Protein AF-A0A0C5RBW4-F1 (afdb_monomer_lite)

Organism: NCBI:txid42094

Radius of gyration: 33.55 Å; chains: 1; bounding box: 60×48×114 Å

Foldseek 3Di:
DDDDDDDDDDDDDDDDDDDDDDDDDDDDDDDDDDDDDDDDDDDDDDDDDDDDDDDDDDPPDPPVDDDPLLVVLLVLLVPLPLADPVVNVVLNVVSSPDPDSVVSVCSSVLQVVLSVVLVVLLVCCVVLQLADPVLSVVLNNVSSHDDSVCVVVNVVSSVVSVVLSVVLVVLLVCLVPVLVQDDPVLSVVLNVQSSHDNDVVSNVVSSVVSVVVSVVSVVVVD

pLDDT: mean 75.48, std 25.33, range [26.31, 98.31]

Secondary structure (DSSP, 8-state):
-------PPP---------------------------------------------------------HHHHHHHHHHHT-SSS-HHHHHHHHHHHHH---HHHHHHHHHHHHHHHHHHHHHHHGGGG-TTS-HHHHHHHHHHHHH--GGGHHHHHHHHHHHHHHHHHHHHHHHHHHHH-TTS-HHHHHHHHHHHHH-SSHHHHHHHHHHHHHHHHHHHHHT-

Structure (mmCIF, N/CA/C/O backbone):
data_AF-A0A0C5RBW4-F1
#
_entry.id   AF-A0A0C5RBW4-F1
#
loop_
_atom_site.group_PDB
_atom_site.id
_atom_site.type_symbol
_atom_site.label_atom_id
_atom_site.label_alt_id
_atom_site.label_comp_id
_atom_site.label_asym_id
_atom_site.label_entity_id
_atom_site.label_seq_id
_atom_site.pdbx_PDB_ins_code
_atom_site.Cartn_x
_atom_site.Cartn_y
_atom_site.Cartn_z
_atom_site.occupancy
_atom_site.B_iso_or_equiv
_atom_site.auth_seq_id
_atom_site.auth_comp_id
_atom_site.auth_asym_id
_atom_site.auth_atom_id
_atom_site.pdbx_PDB_model_num
ATOM 1 N N . MET A 1 1 ? -36.411 0.661 -36.019 1.00 43.91 1 MET A N 1
ATOM 2 C CA . MET A 1 1 ? -34.953 0.504 -35.810 1.00 43.91 1 MET A CA 1
ATOM 3 C C . MET A 1 1 ? -34.734 -0.201 -34.477 1.00 43.91 1 MET A C 1
ATOM 5 O O . MET A 1 1 ? -35.173 0.319 -33.463 1.00 43.91 1 MET A O 1
ATOM 9 N N . LYS A 1 2 ? -34.185 -1.424 -34.482 1.00 40.25 2 LYS A N 1
ATOM 10 C CA . LYS A 1 2 ? -33.981 -2.260 -33.283 1.00 40.25 2 LYS A CA 1
ATOM 11 C C . LYS A 1 2 ? -32.534 -2.114 -32.794 1.00 40.25 2 LYS A C 1
ATOM 13 O O . LYS A 1 2 ? -31.614 -2.366 -33.567 1.00 40.25 2 LYS A O 1
ATOM 18 N N . LEU A 1 3 ? -32.354 -1.737 -31.528 1.00 36.75 3 LEU A N 1
ATOM 19 C CA . LEU A 1 3 ? -31.072 -1.748 -30.816 1.00 36.75 3 LEU A CA 1
ATOM 20 C C . LEU A 1 3 ? -30.604 -3.200 -30.626 1.00 36.75 3 LEU A C 1
ATOM 22 O O . LEU A 1 3 ? -31.273 -3.987 -29.960 1.00 36.75 3 LEU A O 1
ATOM 26 N N . LYS A 1 4 ? -29.463 -3.563 -31.225 1.00 38.84 4 LYS A N 1
ATOM 27 C CA . LYS A 1 4 ? -28.754 -4.818 -30.937 1.00 38.84 4 LYS A CA 1
ATOM 28 C C . LYS A 1 4 ? -27.785 -4.574 -29.782 1.00 38.84 4 LYS A C 1
ATOM 30 O O . LYS A 1 4 ? -26.764 -3.919 -29.955 1.00 38.84 4 LYS A O 1
ATOM 35 N N . THR A 1 5 ? -28.105 -5.112 -28.612 1.00 44.00 5 THR A N 1
ATOM 36 C CA . THR A 1 5 ? -27.202 -5.213 -27.463 1.00 44.00 5 THR A CA 1
ATOM 37 C C . THR A 1 5 ? -26.260 -6.403 -27.659 1.00 44.00 5 THR A C 1
ATOM 39 O O . THR A 1 5 ? -26.695 -7.549 -27.751 1.00 44.00 5 THR A O 1
ATOM 42 N N . SER A 1 6 ? -24.953 -6.142 -27.739 1.00 42.00 6 SER A N 1
ATOM 43 C CA . SER A 1 6 ? -23.923 -7.186 -27.728 1.00 42.00 6 SER A CA 1
ATOM 44 C C . SER A 1 6 ? -23.480 -7.437 -26.286 1.00 42.00 6 SER A C 1
ATOM 46 O O . SER A 1 6 ? -22.794 -6.613 -25.685 1.00 42.00 6 SER A O 1
ATOM 48 N N . LYS A 1 7 ? -23.911 -8.566 -25.714 1.00 39.44 7 LYS A N 1
ATOM 49 C CA . LYS A 1 7 ? -23.414 -9.093 -24.437 1.00 39.44 7 LYS A CA 1
ATOM 50 C C . LYS A 1 7 ? -22.057 -9.763 -24.684 1.00 39.44 7 LYS A C 1
ATOM 52 O O . LYS A 1 7 ? -22.016 -10.846 -25.264 1.00 39.44 7 LYS A O 1
ATOM 57 N N . LYS A 1 8 ? -20.953 -9.164 -24.226 1.00 38.94 8 LYS A N 1
ATOM 58 C CA . LYS A 1 8 ? -19.680 -9.889 -24.075 1.00 38.94 8 LYS A CA 1
ATOM 59 C C . LYS A 1 8 ? -19.745 -10.724 -22.796 1.00 38.94 8 LYS A C 1
ATOM 61 O O . LYS A 1 8 ? -19.915 -10.187 -21.708 1.00 38.94 8 LYS A O 1
ATOM 66 N N . GLN A 1 9 ? -19.653 -12.041 -22.953 1.00 35.00 9 GLN A N 1
ATOM 67 C CA . GLN A 1 9 ? -19.552 -12.996 -21.855 1.00 35.00 9 GLN A CA 1
ATOM 68 C C . GLN A 1 9 ? -18.133 -12.965 -21.273 1.00 35.00 9 GLN A C 1
ATOM 70 O O . GLN A 1 9 ? -17.162 -13.151 -22.005 1.00 35.00 9 GLN A O 1
ATOM 75 N N . VAL A 1 10 ? -18.020 -12.754 -19.962 1.00 35.50 10 VAL A N 1
ATOM 76 C CA . VAL A 1 10 ? -16.782 -12.960 -19.204 1.00 35.50 10 VAL A CA 1
ATOM 77 C C . VAL A 1 10 ? -16.729 -14.437 -18.814 1.00 35.50 10 VAL A C 1
ATOM 79 O O . VAL A 1 10 ? -17.617 -14.933 -18.125 1.00 35.50 10 VAL A O 1
ATOM 82 N N . ARG A 1 11 ? -15.712 -15.157 -19.297 1.00 36.00 11 ARG A N 1
ATOM 83 C CA . ARG A 1 11 ? -15.424 -16.534 -18.881 1.00 36.00 11 ARG A CA 1
ATOM 84 C C . ARG A 1 11 ? -14.646 -16.481 -17.568 1.00 36.00 11 ARG A C 1
ATOM 86 O O . ARG A 1 11 ? -13.497 -16.055 -17.560 1.00 36.00 11 ARG A O 1
ATOM 93 N N . ILE A 1 12 ? -15.279 -16.905 -16.479 1.00 37.69 12 ILE A N 1
ATOM 94 C CA . ILE A 1 12 ? -14.619 -17.153 -15.195 1.00 37.69 12 ILE A CA 1
ATOM 95 C C . ILE A 1 12 ? -14.005 -18.553 -15.267 1.00 37.69 12 ILE A C 1
ATOM 97 O O . ILE A 1 12 ? -14.717 -19.535 -15.468 1.00 37.69 12 ILE A O 1
ATOM 101 N N . ILE A 1 13 ? -12.683 -18.635 -15.129 1.00 39.19 13 ILE A N 1
ATOM 102 C CA . ILE A 1 13 ? -11.970 -19.893 -14.897 1.00 39.19 13 ILE A CA 1
ATOM 103 C C . ILE A 1 13 ? -12.002 -20.128 -13.385 1.00 39.19 13 ILE A C 1
ATOM 105 O O . ILE A 1 13 ? -11.408 -19.369 -12.623 1.00 39.19 13 ILE A O 1
ATOM 109 N N . ALA A 1 14 ? -12.738 -21.151 -12.955 1.00 34.19 14 ALA A N 1
ATOM 110 C CA . ALA A 1 14 ? -12.757 -21.617 -11.576 1.00 34.19 14 ALA A CA 1
ATOM 111 C C . ALA A 1 14 ? -11.576 -22.568 -11.345 1.00 34.19 14 ALA A C 1
ATOM 113 O O . ALA A 1 14 ? -11.455 -23.578 -12.038 1.00 34.19 14 ALA A O 1
ATOM 114 N N . PHE A 1 15 ? -10.728 -22.270 -10.361 1.00 37.28 15 PHE A N 1
ATOM 115 C CA . PHE A 1 15 ? -9.802 -23.252 -9.802 1.00 37.28 15 PHE A CA 1
ATOM 116 C C . PHE A 1 15 ? -10.474 -23.932 -8.609 1.00 37.28 15 PHE A C 1
ATOM 118 O O . PHE A 1 15 ? -10.747 -23.307 -7.585 1.00 37.28 15 PHE A O 1
ATOM 125 N N . SER A 1 16 ? -10.786 -25.215 -8.777 1.00 33.94 16 SER A N 1
ATOM 126 C CA . SER A 1 16 ? -11.281 -26.101 -7.729 1.00 33.94 16 SER A CA 1
ATOM 127 C C . SER A 1 16 ? -10.112 -26.666 -6.927 1.00 33.94 16 SER A C 1
ATOM 129 O O . SER A 1 16 ? -9.262 -27.342 -7.498 1.00 33.94 16 SER A O 1
ATOM 131 N N . SER A 1 17 ? -10.130 -26.482 -5.608 1.00 34.34 17 SER A N 1
ATOM 132 C CA . SER A 1 17 ? -9.370 -27.318 -4.674 1.00 34.34 17 SER A CA 1
ATOM 133 C C . SER A 1 17 ? -10.287 -27.724 -3.527 1.00 34.34 17 SER A C 1
ATOM 135 O O . SER A 1 17 ? -10.894 -26.884 -2.865 1.00 34.34 17 SER A O 1
ATOM 137 N N . ALA A 1 18 ? -10.443 -29.035 -3.373 1.00 35.16 18 ALA A N 1
ATOM 138 C CA . ALA A 1 18 ? -11.415 -29.684 -2.514 1.00 35.16 18 ALA A CA 1
ATOM 139 C C . ALA A 1 18 ? -10.995 -29.733 -1.033 1.00 35.16 18 ALA A C 1
ATOM 141 O O . ALA A 1 18 ? -9.840 -29.972 -0.696 1.00 35.16 18 ALA A O 1
ATOM 142 N N . LEU A 1 19 ? -12.010 -29.529 -0.193 1.00 29.58 19 LEU A N 1
ATOM 143 C CA . LEU A 1 19 ? -12.324 -30.122 1.110 1.00 29.58 19 LEU A CA 1
ATOM 144 C C . LEU A 1 19 ? -11.302 -31.096 1.744 1.00 29.58 19 LEU A C 1
ATOM 146 O O . LEU A 1 19 ? -11.109 -32.207 1.255 1.00 29.58 19 LEU A O 1
ATOM 150 N N . VAL A 1 20 ? -10.831 -30.765 2.953 1.00 34.22 20 VAL A N 1
ATOM 151 C CA . VAL A 1 20 ? -10.546 -31.768 3.995 1.00 34.22 20 VAL A CA 1
ATOM 152 C C . VAL A 1 20 ? -11.297 -31.365 5.260 1.00 34.22 20 VAL A C 1
ATOM 154 O O . VAL A 1 20 ? -10.982 -30.375 5.915 1.00 34.22 20 VAL A O 1
ATOM 157 N N . LEU A 1 21 ? -12.336 -32.143 5.554 1.00 34.00 21 LEU A N 1
ATOM 158 C CA . LEU A 1 21 ? -13.148 -32.092 6.758 1.00 34.00 21 LEU A CA 1
ATOM 159 C C . LEU A 1 21 ? -12.645 -33.195 7.698 1.00 34.00 21 LEU A C 1
ATOM 161 O O . LEU A 1 21 ? -12.770 -34.373 7.374 1.00 34.00 21 LEU A O 1
ATOM 165 N N . ALA A 1 22 ? -12.110 -32.829 8.858 1.00 37.50 22 ALA A N 1
ATOM 166 C CA . ALA A 1 22 ? -11.973 -33.739 9.992 1.00 37.50 22 ALA A CA 1
ATOM 167 C C . ALA A 1 22 ? -12.069 -32.919 11.281 1.00 37.50 22 ALA A C 1
ATOM 169 O O . ALA A 1 22 ? -11.126 -32.243 11.684 1.00 37.50 22 ALA A O 1
ATOM 170 N N . GLY A 1 23 ? -13.255 -32.930 11.888 1.00 27.61 23 GLY A N 1
ATOM 171 C CA . GLY A 1 23 ? -13.435 -32.471 13.257 1.00 27.61 23 GLY A CA 1
ATOM 172 C C . GLY A 1 23 ? -12.940 -33.513 14.256 1.00 27.61 23 GLY A C 1
ATOM 173 O O . GLY A 1 23 ? -12.825 -34.687 13.915 1.00 27.61 23 GLY A O 1
ATOM 174 N N . LEU A 1 24 ? -12.721 -33.082 15.497 1.00 29.55 24 LEU A N 1
ATOM 175 C CA . LEU A 1 24 ? -13.283 -33.728 16.683 1.00 29.55 24 LEU A CA 1
ATOM 176 C C . LEU A 1 24 ? -13.144 -32.807 17.908 1.00 29.55 24 LEU A C 1
ATOM 178 O O . LEU A 1 24 ? -12.142 -32.137 18.131 1.00 29.55 24 LEU A O 1
ATOM 182 N N . VAL A 1 25 ? -14.253 -32.784 18.634 1.00 40.22 25 VAL A N 1
ATOM 183 C CA . VAL A 1 25 ? -14.618 -32.144 19.900 1.00 40.22 25 VAL A CA 1
ATOM 184 C C . VAL A 1 25 ? -13.686 -32.432 21.084 1.00 40.22 25 VAL A C 1
ATOM 186 O O . VAL A 1 25 ? -13.251 -33.565 21.254 1.00 40.22 25 VAL A O 1
ATOM 189 N N . SER A 1 26 ? -13.572 -31.470 22.011 1.00 34.06 26 SER A N 1
ATOM 190 C CA . SER A 1 26 ? -13.605 -31.772 23.455 1.00 34.06 26 SER A CA 1
ATOM 191 C C . SER A 1 26 ? -13.922 -30.533 24.308 1.00 34.06 26 SER A C 1
ATOM 193 O O . SER A 1 26 ? -13.083 -29.660 24.521 1.00 34.06 26 SER A O 1
ATOM 195 N N . THR A 1 27 ? -15.150 -30.491 24.817 1.00 40.25 27 THR A N 1
ATOM 196 C CA . THR A 1 27 ? -15.609 -29.695 25.962 1.00 40.25 27 THR A CA 1
ATOM 197 C C . THR A 1 27 ? -15.414 -30.492 27.255 1.00 40.25 27 THR A C 1
ATOM 199 O O . THR A 1 27 ? -15.898 -31.618 27.323 1.00 40.25 27 THR A O 1
ATOM 202 N N . THR A 1 28 ? -14.838 -29.902 28.304 1.00 41.09 28 THR A N 1
ATOM 203 C CA . THR A 1 28 ? -15.022 -30.334 29.710 1.00 41.09 28 THR A CA 1
ATOM 204 C C . THR A 1 28 ? -14.930 -29.081 30.590 1.00 41.09 28 THR A C 1
ATOM 206 O O . THR A 1 28 ? -13.893 -28.429 30.608 1.00 41.09 28 THR A O 1
ATOM 209 N N . ALA A 1 29 ? -16.038 -28.524 31.086 1.00 36.03 29 ALA A N 1
ATOM 210 C CA . ALA A 1 29 ? -16.824 -28.944 32.254 1.00 36.03 29 ALA A CA 1
ATOM 211 C C . ALA A 1 29 ? -16.082 -28.731 33.591 1.00 36.03 29 ALA A C 1
ATOM 213 O O . ALA A 1 29 ? -15.161 -29.464 33.938 1.00 36.03 29 ALA A O 1
ATOM 214 N N . PHE A 1 30 ? -16.537 -27.718 34.337 1.00 35.03 30 PHE A N 1
ATOM 215 C CA . PHE A 1 30 ? -16.277 -27.534 35.764 1.00 35.03 30 PHE A CA 1
ATOM 216 C C . PHE A 1 30 ? -16.842 -28.715 36.564 1.00 35.03 30 PHE A C 1
ATOM 218 O O . PHE A 1 30 ? -18.006 -29.071 36.388 1.00 35.03 30 PHE A O 1
ATOM 225 N N . ALA A 1 31 ? -16.066 -29.238 37.515 1.00 32.97 31 ALA A N 1
ATOM 226 C CA . ALA A 1 31 ? -16.600 -29.908 38.693 1.00 32.97 31 ALA A CA 1
ATOM 227 C C . ALA A 1 31 ? -15.670 -29.738 39.903 1.00 32.97 31 ALA A C 1
ATOM 229 O O . ALA A 1 31 ? -14.446 -29.693 39.805 1.00 32.97 31 ALA A O 1
ATOM 230 N N . CYS A 1 32 ? -16.346 -29.592 41.033 1.00 26.31 32 CYS A N 1
ATOM 231 C CA . CYS A 1 32 ? -15.940 -29.175 42.359 1.00 26.31 32 CYS A CA 1
ATOM 232 C C . CYS A 1 32 ? -14.980 -30.104 43.132 1.00 26.31 32 CYS A C 1
ATOM 234 O O . CYS A 1 32 ? -15.075 -31.321 43.067 1.00 26.31 32 CYS A O 1
ATOM 236 N N . ASN A 1 33 ? -14.217 -29.446 44.016 1.00 28.88 33 ASN A N 1
ATOM 237 C CA . ASN A 1 33 ? -14.109 -29.703 45.461 1.00 28.88 33 ASN A CA 1
ATOM 238 C C . ASN A 1 33 ? -13.486 -31.030 45.942 1.00 28.88 33 ASN A C 1
ATOM 240 O O . ASN A 1 33 ? -14.123 -32.076 45.941 1.00 28.88 33 ASN A O 1
ATOM 244 N N . ASN A 1 34 ? -12.297 -30.916 46.544 1.00 33.25 34 ASN A N 1
ATOM 245 C CA . ASN A 1 34 ? -11.852 -31.810 47.611 1.00 33.25 34 ASN A CA 1
ATOM 246 C C . ASN A 1 34 ? -11.508 -30.991 48.859 1.00 33.25 34 ASN A C 1
ATOM 248 O O . ASN A 1 34 ? -10.388 -30.524 49.063 1.00 33.25 34 ASN A O 1
ATOM 252 N N . ASN A 1 35 ? -12.532 -30.847 49.691 1.00 32.75 35 ASN A N 1
ATOM 253 C CA . ASN A 1 35 ? -12.491 -30.424 51.076 1.00 32.75 35 ASN A CA 1
ATOM 254 C C . ASN A 1 35 ? -11.647 -31.420 51.897 1.00 32.75 35 ASN A C 1
ATOM 256 O O . ASN A 1 35 ? -12.022 -32.586 52.027 1.00 32.75 35 ASN A O 1
ATOM 260 N N . LYS A 1 36 ? -10.531 -30.974 52.486 1.00 38.66 36 LYS A N 1
ATOM 261 C CA . LYS A 1 36 ? -9.927 -31.640 53.649 1.00 38.66 36 LYS A CA 1
ATOM 262 C C . LYS A 1 36 ? -10.133 -30.765 54.878 1.00 38.66 36 LYS A C 1
ATOM 264 O O . LYS A 1 36 ? -9.435 -29.791 55.128 1.00 38.66 36 LYS A O 1
ATOM 269 N N . THR A 1 37 ? -11.147 -31.187 55.615 1.00 37.06 37 THR A N 1
ATOM 270 C CA . THR A 1 37 ? -11.470 -30.939 57.016 1.00 37.06 37 THR A CA 1
ATOM 271 C C . THR A 1 37 ? -10.286 -30.600 57.928 1.00 37.06 37 THR A C 1
ATOM 273 O O . THR A 1 37 ? -9.353 -31.391 58.064 1.00 37.06 37 THR A O 1
ATOM 276 N N . SER A 1 38 ? -10.423 -29.516 58.693 1.00 35.69 38 SER A N 1
ATOM 277 C CA . SER A 1 38 ? -9.925 -29.407 60.072 1.00 35.69 38 SER A CA 1
ATOM 278 C C . SER A 1 38 ? -10.905 -28.553 60.888 1.00 35.69 38 SER A C 1
ATOM 280 O O . SER A 1 38 ? -11.310 -27.476 60.462 1.00 35.69 38 SER A O 1
ATOM 282 N N . LYS A 1 39 ? -11.364 -29.111 62.014 1.00 36.16 39 LYS A N 1
ATOM 283 C CA . LYS A 1 39 ? -12.385 -28.575 62.934 1.00 36.16 39 LYS A CA 1
ATOM 284 C C . LYS A 1 39 ? -11.828 -27.445 63.830 1.00 36.16 39 LYS A C 1
ATOM 286 O O . LYS A 1 39 ? -10.611 -27.326 63.956 1.00 36.16 39 LYS A O 1
ATOM 291 N N . PRO A 1 40 ? -12.703 -26.630 64.454 1.00 43.31 40 PRO A N 1
ATOM 292 C CA . PRO A 1 40 ? -12.362 -25.318 65.001 1.00 43.31 40 PRO A CA 1
ATOM 293 C C . PRO A 1 40 ? -11.809 -25.394 66.431 1.00 43.31 40 PRO A C 1
ATOM 295 O O . PRO A 1 40 ? -12.192 -26.274 67.202 1.00 43.31 40 PRO A O 1
ATOM 298 N N . LYS A 1 41 ? -10.978 -24.419 66.816 1.00 37.28 41 LYS A N 1
ATOM 299 C CA . LYS A 1 41 ? -10.764 -24.064 68.226 1.00 37.28 41 LYS A CA 1
ATOM 300 C C . LYS A 1 41 ? -11.498 -22.759 68.521 1.00 37.28 41 LYS A C 1
ATOM 302 O O . LYS A 1 41 ? -11.194 -21.734 67.920 1.00 37.28 41 LYS A O 1
ATOM 307 N N . GLN A 1 42 ? -12.457 -22.835 69.442 1.00 36.75 42 GLN A N 1
ATOM 308 C CA . GLN A 1 42 ? -12.927 -21.699 70.231 1.00 36.75 42 GLN A CA 1
ATOM 309 C C . GLN A 1 42 ? -11.738 -21.088 70.972 1.00 36.75 42 GLN A C 1
ATOM 311 O O . GLN A 1 42 ? -10.965 -21.819 71.592 1.00 36.75 42 GLN A O 1
ATOM 316 N N . VAL A 1 43 ? -11.634 -19.764 70.934 1.00 36.97 43 VAL A N 1
ATOM 317 C CA . VAL A 1 43 ? -10.957 -18.982 71.968 1.00 36.97 43 VAL A CA 1
ATOM 318 C C . VAL A 1 43 ? -11.849 -17.781 72.264 1.00 36.97 43 VAL A C 1
ATOM 320 O O . VAL A 1 43 ? -12.411 -17.177 71.349 1.00 36.97 43 VAL A O 1
ATOM 323 N N . ASP A 1 44 ? -12.021 -17.541 73.556 1.00 36.38 44 ASP A N 1
ATOM 324 C CA . ASP A 1 44 ? -13.024 -16.696 74.182 1.00 36.38 44 ASP A CA 1
ATOM 325 C C . ASP A 1 44 ? -12.969 -15.212 73.801 1.00 36.38 44 ASP A C 1
ATOM 327 O O . ASP A 1 44 ? -11.924 -14.620 73.530 1.00 36.38 44 ASP A O 1
ATOM 331 N N . GLN A 1 45 ? -14.158 -14.619 73.838 1.00 35.78 45 GLN A N 1
ATOM 332 C CA . GLN A 1 45 ? -14.441 -13.195 73.743 1.00 35.78 45 GLN A CA 1
ATOM 333 C C . GLN A 1 45 ? -13.879 -12.443 74.963 1.00 35.78 45 GLN A C 1
ATOM 335 O O . GLN A 1 45 ? -14.035 -12.905 76.094 1.00 35.78 45 GLN A O 1
ATOM 340 N N . PRO A 1 46 ? -13.363 -11.221 74.766 1.00 39.09 46 PRO A N 1
ATOM 341 C CA . PRO A 1 46 ? -13.615 -10.167 75.736 1.00 39.09 46 PRO A CA 1
ATOM 342 C C . PRO A 1 46 ? -14.365 -9.003 75.081 1.00 39.09 46 PRO A C 1
ATOM 344 O O . PRO A 1 46 ? -13.929 -8.409 74.097 1.00 39.09 46 PRO A O 1
ATOM 347 N N . THR A 1 47 ? -15.524 -8.688 75.653 1.00 39.56 47 THR A N 1
ATOM 348 C CA . THR A 1 47 ? -16.285 -7.459 75.418 1.00 39.56 47 THR A CA 1
ATOM 349 C C . THR A 1 47 ? -15.554 -6.293 76.076 1.00 39.56 47 THR A C 1
ATOM 351 O O . THR A 1 47 ? -15.359 -6.337 77.288 1.00 39.56 47 THR A O 1
ATOM 354 N N . VAL A 1 48 ? -15.206 -5.241 75.327 1.00 38.03 48 VAL A N 1
ATOM 355 C CA . VAL A 1 48 ? -14.885 -3.923 75.902 1.00 38.03 48 VAL A CA 1
ATOM 356 C C . VAL A 1 48 ? -15.459 -2.811 75.011 1.00 38.03 48 VAL A C 1
ATOM 358 O O . VAL A 1 48 ? -15.040 -2.621 73.875 1.00 38.03 48 VAL A O 1
ATOM 361 N N . GLU A 1 49 ? -16.493 -2.180 75.566 1.00 33.88 49 GLU A N 1
ATOM 362 C CA . GLU A 1 49 ? -17.007 -0.806 75.445 1.00 33.88 49 GLU A CA 1
ATOM 363 C C . GLU A 1 49 ? -16.664 0.060 74.212 1.00 33.88 49 GLU A C 1
ATOM 365 O O . GLU A 1 49 ? -15.518 0.400 73.926 1.00 33.88 49 GLU A O 1
ATOM 370 N N . GLN A 1 50 ? -17.732 0.537 73.556 1.00 38.06 50 GLN A N 1
ATOM 371 C CA . GLN A 1 50 ? -17.743 1.756 72.739 1.00 38.06 50 GLN A CA 1
ATOM 372 C C . GLN A 1 50 ? -17.204 2.959 73.527 1.00 38.06 50 GLN A C 1
ATOM 374 O O . GLN A 1 50 ? -17.574 3.159 74.684 1.00 38.06 50 GLN A O 1
ATOM 379 N N . PRO A 1 51 ? -16.544 3.886 72.821 1.00 33.03 51 PRO A N 1
ATOM 380 C CA . PRO A 1 51 ? -16.947 5.283 72.923 1.00 33.03 51 PRO A CA 1
ATOM 381 C C . PRO A 1 51 ? -17.417 5.806 71.565 1.00 33.03 51 PRO A C 1
ATOM 383 O O . PRO A 1 51 ? -16.718 5.713 70.557 1.00 33.03 51 PRO A O 1
ATOM 386 N N . GLN A 1 52 ? -18.612 6.396 71.554 1.00 41.19 52 GLN A N 1
ATOM 387 C CA . GLN A 1 52 ? -19.010 7.342 70.519 1.00 41.19 52 GLN A CA 1
ATOM 388 C C . GLN A 1 52 ? -18.157 8.608 70.651 1.00 41.19 52 GLN A C 1
ATOM 390 O O . GLN A 1 52 ? -18.203 9.257 71.694 1.00 41.19 52 GLN A O 1
ATOM 395 N N . THR A 1 53 ? -17.501 9.026 69.566 1.00 37.28 53 THR A N 1
ATOM 396 C CA . THR A 1 53 ? -17.175 10.444 69.367 1.00 37.28 53 THR A CA 1
ATOM 397 C C . THR A 1 53 ? -17.401 10.846 67.912 1.00 37.28 53 THR A C 1
ATOM 399 O O . THR A 1 53 ? -17.305 10.043 66.988 1.00 37.28 53 THR A O 1
ATOM 402 N N . GLN A 1 54 ? -17.823 12.097 67.766 1.00 32.78 54 GLN A N 1
ATOM 403 C CA . GLN A 1 54 ? -18.622 12.672 66.697 1.00 32.78 54 GLN A CA 1
ATOM 404 C C . GLN A 1 54 ? -17.858 12.938 65.392 1.00 32.78 54 GLN A C 1
ATOM 406 O O . GLN A 1 54 ? -16.682 13.278 65.394 1.00 32.78 54 GLN A O 1
ATOM 411 N N . ALA A 1 55 ? -18.626 12.863 64.302 1.00 41.62 55 ALA A N 1
ATOM 412 C CA . ALA A 1 55 ? -18.523 13.640 63.069 1.00 41.62 55 ALA A CA 1
ATOM 413 C C . ALA A 1 55 ? -17.112 13.985 62.551 1.00 41.62 55 ALA A C 1
ATOM 415 O O . ALA A 1 55 ? -16.551 15.036 62.850 1.00 41.62 55 ALA A O 1
ATOM 416 N N . GLN A 1 56 ? -16.649 13.193 61.583 1.00 32.31 56 GLN A N 1
ATOM 417 C CA . GLN A 1 56 ? -15.968 13.749 60.418 1.00 32.31 56 GLN A CA 1
ATOM 418 C C . GLN A 1 56 ? -16.733 13.344 59.165 1.00 32.31 56 GLN A C 1
ATOM 420 O O . GLN A 1 56 ? -16.688 12.206 58.704 1.00 32.31 56 GLN A O 1
ATOM 425 N N . THR A 1 57 ? -17.444 14.321 58.613 1.00 47.34 57 THR A N 1
ATOM 426 C CA . THR A 1 57 ? -17.823 14.351 57.209 1.00 47.34 57 THR A CA 1
ATOM 427 C C . THR A 1 57 ? -16.539 14.270 56.389 1.00 47.34 57 THR A C 1
ATOM 429 O O . THR A 1 57 ? -15.839 15.263 56.219 1.00 47.34 57 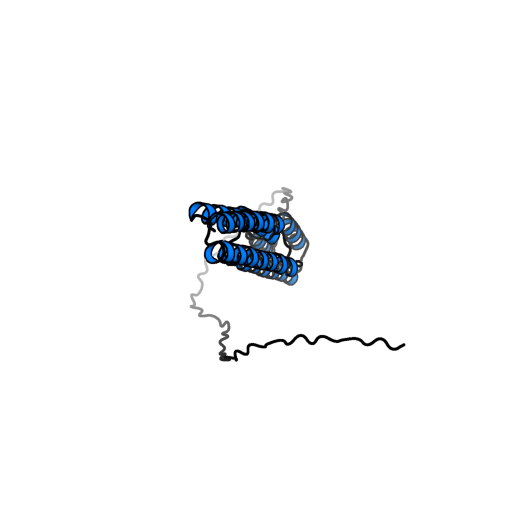THR A O 1
ATOM 432 N N . GLN A 1 58 ? -16.216 13.089 55.877 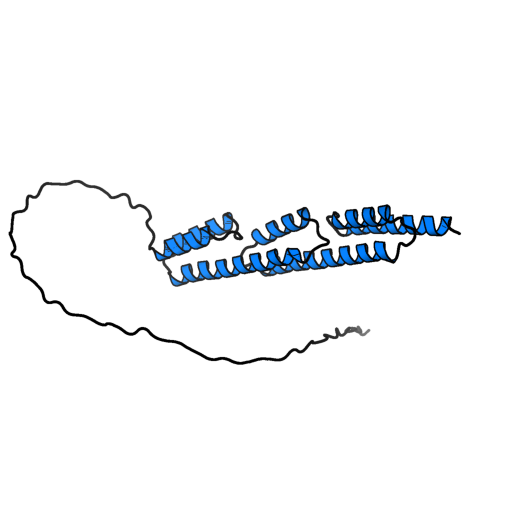1.00 31.25 58 GLN A N 1
ATOM 433 C CA . GLN A 1 58 ? -15.456 12.984 54.643 1.00 31.25 58 GLN A CA 1
ATOM 434 C C . GLN A 1 58 ? -16.439 12.514 53.585 1.00 31.25 58 GLN A C 1
ATOM 436 O O . GLN A 1 58 ? -16.759 11.334 53.477 1.00 31.25 58 GLN A O 1
ATOM 441 N N . ALA A 1 59 ? -16.938 13.473 52.806 1.00 39.19 59 ALA A N 1
ATOM 442 C CA . ALA A 1 59 ? -17.286 13.177 51.434 1.00 39.19 59 ALA A CA 1
ATOM 443 C C . ALA A 1 59 ? -16.012 12.602 50.802 1.00 39.19 59 ALA A C 1
ATOM 445 O O . ALA A 1 59 ? -15.086 13.345 50.478 1.00 39.19 59 ALA A O 1
ATOM 446 N N . GLN A 1 60 ? -15.921 11.274 50.722 1.00 31.86 60 GLN A N 1
ATOM 447 C CA . GLN A 1 60 ? -14.945 10.644 49.854 1.00 31.86 60 GLN A CA 1
ATOM 448 C C . GLN A 1 60 ? -15.265 11.137 48.451 1.00 31.86 60 GLN A C 1
ATOM 450 O O . GLN A 1 60 ? -16.340 10.893 47.905 1.00 31.86 60 GLN A O 1
ATOM 455 N N . THR A 1 61 ? -14.329 11.894 47.898 1.00 34.28 61 THR A N 1
ATOM 456 C CA . THR A 1 61 ? -14.258 12.184 46.477 1.00 34.28 61 THR A CA 1
ATOM 457 C C . THR A 1 61 ? -14.306 10.856 45.734 1.00 34.28 61 THR A C 1
ATOM 459 O O . THR A 1 61 ? -13.334 10.099 45.773 1.00 34.28 61 THR A O 1
ATOM 462 N N . ASN A 1 62 ? -15.449 10.570 45.102 1.00 37.38 62 ASN A N 1
ATOM 463 C CA . ASN A 1 62 ? -15.590 9.537 44.085 1.00 37.38 62 ASN A CA 1
ATOM 464 C C . ASN A 1 62 ? -14.448 9.728 43.088 1.00 37.38 62 ASN A C 1
ATOM 466 O O . ASN A 1 62 ? -14.457 10.658 42.286 1.00 37.38 62 ASN A O 1
ATOM 470 N N . THR A 1 63 ? -13.428 8.887 43.181 1.00 45.34 63 THR A N 1
ATOM 471 C CA . THR A 1 63 ? -12.554 8.658 42.039 1.00 45.34 63 THR A CA 1
ATOM 472 C C . THR A 1 63 ? -13.371 7.753 41.131 1.00 45.34 63 THR A C 1
ATOM 474 O O . THR A 1 63 ? -13.894 6.756 41.622 1.00 45.34 63 THR A O 1
ATOM 477 N N . ASP A 1 64 ? -13.554 8.139 39.869 1.00 56.53 64 ASP A N 1
ATOM 478 C CA . ASP A 1 64 ? -14.320 7.431 38.832 1.00 56.53 64 ASP A CA 1
ATOM 479 C C . ASP A 1 64 ? -13.791 6.004 38.593 1.00 56.53 64 ASP A C 1
ATOM 481 O O . ASP A 1 64 ? -13.165 5.698 37.576 1.00 56.53 64 ASP A O 1
ATOM 485 N N . GLN A 1 65 ? -13.984 5.115 39.561 1.00 70.81 65 GLN A N 1
ATOM 486 C CA . GLN A 1 65 ? -13.468 3.763 39.522 1.00 70.81 65 GLN A CA 1
ATOM 487 C C . GLN A 1 65 ? -14.531 2.890 38.870 1.00 70.81 65 GLN A C 1
ATOM 489 O O . GLN A 1 65 ? -15.536 2.510 39.470 1.00 70.81 65 GLN A O 1
ATOM 494 N N . TYR A 1 66 ? -14.324 2.626 37.584 1.00 78.06 66 TYR A N 1
ATOM 495 C CA . TYR A 1 66 ? -15.183 1.742 36.818 1.00 78.06 66 TYR A CA 1
ATOM 496 C C . TYR A 1 66 ? -15.163 0.313 37.386 1.00 78.06 66 TYR A C 1
ATOM 498 O O . TYR A 1 66 ? -14.166 -0.108 37.981 1.00 78.06 66 TYR A O 1
ATOM 506 N N . PRO A 1 67 ? -16.219 -0.486 37.141 1.00 84.75 67 PRO A N 1
ATOM 507 C CA . PRO A 1 67 ? -16.151 -1.928 37.346 1.00 84.75 67 PRO A CA 1
ATOM 508 C C . PRO A 1 67 ? -14.924 -2.532 36.646 1.00 84.75 67 PRO A C 1
ATOM 510 O O . PRO A 1 67 ? -14.576 -2.119 35.539 1.00 84.75 67 PRO A O 1
ATOM 513 N N . ALA A 1 68 ? -14.304 -3.551 37.250 1.00 86.31 68 ALA A N 1
ATOM 514 C CA . ALA A 1 68 ? -13.052 -4.141 36.758 1.00 86.31 68 ALA A CA 1
ATOM 515 C C . ALA A 1 68 ? -13.100 -4.564 35.274 1.00 86.31 68 ALA A C 1
ATOM 517 O O . ALA A 1 68 ? -12.139 -4.361 34.539 1.00 86.31 68 ALA A O 1
ATOM 518 N N . TRP A 1 69 ? -14.238 -5.088 34.807 1.00 84.25 69 TRP A N 1
ATOM 519 C CA . TRP A 1 69 ? -14.437 -5.488 33.407 1.00 84.25 69 TRP A CA 1
ATOM 520 C C . TRP A 1 69 ? -14.425 -4.305 32.421 1.00 84.25 69 TRP A C 1
ATOM 522 O O . TRP A 1 69 ? -14.010 -4.451 31.269 1.00 84.25 69 TRP A O 1
ATOM 532 N N . LYS A 1 70 ? -14.867 -3.121 32.864 1.00 88.69 70 LYS A N 1
ATOM 533 C CA . LYS A 1 70 ? -14.884 -1.896 32.057 1.00 88.69 70 LYS A CA 1
ATOM 534 C C . LYS A 1 70 ? -13.467 -1.323 31.963 1.00 88.69 70 LYS A C 1
ATOM 536 O O . LYS A 1 70 ? -13.048 -0.935 30.876 1.00 88.69 70 LYS A O 1
ATOM 541 N N . GLN A 1 71 ? -12.702 -1.375 33.058 1.00 89.12 71 GLN A N 1
ATOM 542 C CA . GLN A 1 71 ? -11.283 -1.004 33.055 1.00 89.12 71 GLN A CA 1
ATOM 543 C C . GLN A 1 71 ? -10.446 -1.923 32.149 1.00 89.12 71 GLN A C 1
ATOM 545 O O . GLN A 1 71 ? -9.716 -1.422 31.302 1.00 89.12 71 GLN A O 1
ATOM 550 N N . ASP A 1 72 ? -10.626 -3.246 32.235 1.00 89.19 72 ASP A N 1
ATOM 551 C CA . ASP A 1 72 ? -9.948 -4.218 31.357 1.00 89.19 72 ASP A CA 1
ATOM 552 C C . ASP A 1 72 ? -10.217 -3.946 29.862 1.00 89.19 72 ASP A C 1
ATOM 554 O O . ASP A 1 72 ? -9.321 -4.035 29.022 1.00 89.19 72 ASP A O 1
ATOM 558 N N . SER A 1 73 ? -11.443 -3.540 29.519 1.00 89.38 73 SER A N 1
ATOM 559 C CA . SER A 1 73 ? -11.820 -3.192 28.142 1.00 89.38 73 SER A CA 1
ATOM 560 C C . SER A 1 73 ? -11.137 -1.907 27.650 1.00 89.38 73 SER A C 1
ATOM 562 O O . SER A 1 73 ? -10.703 -1.839 26.496 1.00 89.38 73 SER A O 1
ATOM 564 N N . ILE A 1 74 ? -10.994 -0.906 28.527 1.00 90.06 74 ILE A N 1
ATOM 565 C CA . ILE A 1 74 ? -10.247 0.332 28.251 1.00 90.06 74 ILE A CA 1
ATOM 566 C C . ILE A 1 74 ? -8.755 0.026 28.065 1.00 90.06 74 ILE A C 1
ATOM 568 O O . ILE A 1 74 ? -8.148 0.496 27.100 1.00 90.06 74 ILE A O 1
ATOM 572 N N . ASP A 1 75 ? -8.170 -0.802 28.931 1.00 89.94 75 ASP A N 1
ATOM 573 C CA . ASP A 1 75 ? -6.755 -1.181 28.858 1.00 89.94 75 ASP A CA 1
ATOM 574 C C . ASP A 1 75 ? -6.443 -1.935 27.560 1.00 89.94 75 ASP A C 1
ATOM 576 O O . ASP A 1 75 ? -5.458 -1.625 26.884 1.00 89.94 75 ASP A O 1
ATOM 580 N N . LYS A 1 76 ? -7.328 -2.851 27.144 1.00 88.50 76 LYS A N 1
ATOM 581 C CA . LYS A 1 76 ? -7.234 -3.533 25.844 1.00 88.50 76 LYS A CA 1
ATOM 582 C C . LYS A 1 76 ? -7.233 -2.553 24.677 1.00 88.50 76 LYS A C 1
ATOM 584 O O . LYS A 1 76 ? -6.418 -2.712 23.776 1.00 88.50 76 LYS A O 1
ATOM 589 N N . ILE A 1 77 ? -8.093 -1.532 24.690 1.00 88.44 77 ILE A N 1
ATOM 590 C CA . ILE A 1 77 ? -8.137 -0.521 23.618 1.00 88.44 77 ILE A CA 1
ATOM 591 C C . ILE A 1 77 ? -6.869 0.333 23.589 1.00 88.44 77 ILE A C 1
ATOM 593 O O . ILE A 1 77 ? -6.344 0.630 22.514 1.00 88.44 77 ILE A O 1
ATOM 597 N N . ASN A 1 78 ? -6.339 0.694 24.756 1.00 87.56 78 ASN A N 1
ATOM 598 C CA . ASN A 1 78 ? -5.100 1.463 24.849 1.00 87.56 78 ASN A CA 1
ATOM 599 C C . ASN A 1 78 ? -3.902 0.712 24.247 1.00 87.56 78 ASN A C 1
ATOM 601 O O . ASN A 1 78 ? -3.045 1.338 23.618 1.00 87.56 78 ASN A O 1
ATOM 605 N N . GLN A 1 79 ? -3.881 -0.619 24.367 1.00 87.12 79 GLN A N 1
ATOM 606 C CA . GLN A 1 79 ? -2.833 -1.486 23.819 1.00 87.12 79 GLN A CA 1
ATOM 607 C C . GLN A 1 79 ? -2.894 -1.669 22.290 1.00 87.12 79 GLN A C 1
ATOM 609 O O . GLN A 1 79 ? -1.925 -2.150 21.702 1.00 87.12 79 GLN A O 1
ATOM 614 N N . LEU A 1 80 ? -3.986 -1.280 21.620 1.00 84.62 80 LEU A N 1
ATOM 615 C CA . LEU A 1 80 ? -4.134 -1.446 20.168 1.00 84.62 80 LEU A CA 1
ATOM 616 C C . LEU A 1 80 ? -3.192 -0.512 19.415 1.00 84.62 80 LEU A C 1
ATOM 618 O O . LEU A 1 80 ? -3.339 0.701 19.478 1.00 84.62 80 LEU A O 1
ATOM 622 N N . GLN A 1 81 ? -2.223 -1.026 18.672 1.00 79.00 81 GLN A N 1
ATOM 623 C CA . GLN A 1 81 ? -1.238 -0.161 18.010 1.00 79.00 81 GLN A CA 1
ATOM 624 C C . GLN A 1 81 ? -1.700 0.354 16.645 1.00 79.00 81 GLN A C 1
ATOM 626 O O . GLN A 1 81 ? -1.233 1.402 16.208 1.00 79.00 81 GLN A O 1
ATOM 631 N N . PHE A 1 82 ? -2.623 -0.345 15.982 1.00 80.25 82 PHE A N 1
ATOM 632 C CA . PHE A 1 82 ? -3.042 -0.036 14.615 1.00 80.25 82 PHE A CA 1
ATOM 633 C C . PHE A 1 82 ? -4.374 0.714 14.569 1.00 80.25 82 PHE A C 1
ATOM 635 O O . PHE A 1 82 ? -4.901 0.950 13.487 1.00 80.25 82 PHE A O 1
ATOM 642 N N . THR A 1 83 ? -4.913 1.124 15.720 1.00 80.19 83 THR A N 1
ATOM 643 C CA . THR A 1 83 ? -6.118 1.957 15.843 1.00 80.19 83 THR A CA 1
ATOM 644 C C . THR A 1 83 ? -5.727 3.413 16.103 1.00 80.19 83 THR A C 1
ATOM 646 O O . THR A 1 83 ? -4.883 3.676 16.962 1.00 80.19 83 THR A O 1
ATOM 649 N N . SER A 1 84 ? -6.335 4.362 15.380 1.00 78.31 84 SER A N 1
ATOM 650 C CA . SER A 1 84 ? -6.027 5.792 15.522 1.00 78.31 84 SER A CA 1
ATOM 651 C C . SER A 1 84 ? -6.364 6.323 16.924 1.00 78.31 84 SER A C 1
ATOM 653 O O . SER A 1 84 ? -7.275 5.830 17.590 1.00 78.31 84 SER A O 1
ATOM 655 N N . ASN A 1 85 ? -5.645 7.354 17.380 1.00 81.69 85 ASN A N 1
ATOM 656 C CA . ASN A 1 85 ? -5.864 7.941 18.710 1.00 81.69 85 ASN A CA 1
ATOM 657 C C . ASN A 1 85 ? -7.262 8.559 18.865 1.00 81.69 85 ASN A C 1
ATOM 659 O O . ASN A 1 85 ? -7.849 8.477 19.942 1.00 81.69 85 ASN A O 1
ATOM 663 N N . GLU A 1 86 ? -7.806 9.148 17.798 1.00 82.69 86 GLU A N 1
ATOM 664 C CA . GLU A 1 86 ? -9.163 9.701 17.802 1.00 82.69 86 GLU A CA 1
ATOM 665 C C . GLU A 1 86 ? -10.213 8.596 17.971 1.00 82.69 86 GLU A C 1
ATOM 667 O O . GLU A 1 86 ? -11.118 8.718 18.797 1.00 82.69 86 GLU A O 1
ATOM 672 N N . GLU A 1 87 ? -10.064 7.488 17.243 1.00 81.31 87 GLU A N 1
ATOM 673 C CA . GLU A 1 87 ? -10.978 6.352 17.347 1.00 81.31 87 GLU A CA 1
ATOM 674 C C . GLU A 1 87 ? -10.876 5.691 18.723 1.00 81.31 87 GLU A C 1
ATOM 676 O O . GLU A 1 87 ? -11.893 5.447 19.371 1.00 81.31 87 GLU A O 1
ATOM 681 N N . LYS A 1 88 ? -9.656 5.494 19.239 1.00 85.25 88 LYS A N 1
ATOM 682 C CA . LYS A 1 88 ? -9.449 5.029 20.618 1.00 85.25 88 LYS A CA 1
ATOM 683 C C . LYS A 1 88 ? -10.184 5.906 21.627 1.00 85.25 88 LYS A C 1
ATOM 685 O O . LYS A 1 88 ? -10.866 5.373 22.497 1.00 85.25 88 LYS A O 1
ATOM 690 N N . ALA A 1 89 ? -10.078 7.230 21.510 1.00 87.25 89 ALA A N 1
ATOM 691 C CA . ALA A 1 89 ? -10.746 8.157 22.418 1.00 87.25 89 ALA A CA 1
ATOM 692 C C . ALA A 1 89 ? -12.277 8.027 22.348 1.00 87.25 89 ALA A C 1
ATOM 694 O O . ALA A 1 89 ? -12.922 7.909 23.392 1.00 87.25 89 ALA A O 1
ATOM 695 N N . LYS A 1 90 ? -12.849 7.960 21.137 1.00 87.31 90 LYS A N 1
ATOM 696 C CA . LYS A 1 90 ? -14.293 7.748 20.927 1.00 87.31 90 LYS A CA 1
ATOM 697 C C . LYS A 1 90 ? -14.772 6.425 21.521 1.00 87.31 90 LYS A C 1
ATOM 699 O O . LYS A 1 90 ? -15.803 6.390 22.189 1.00 87.31 90 LYS A O 1
ATOM 704 N N . LEU A 1 91 ? -14.023 5.343 21.321 1.00 88.06 91 LEU A N 1
ATOM 705 C CA . LEU A 1 91 ? -14.359 4.020 21.853 1.00 88.06 91 LEU A CA 1
ATOM 706 C C . LEU A 1 91 ? -14.292 3.988 23.379 1.00 88.06 91 LEU A C 1
ATOM 708 O O . LEU A 1 91 ? -15.197 3.464 24.027 1.00 88.06 91 LEU A O 1
ATOM 712 N N . ILE A 1 92 ? -13.257 4.596 23.961 1.00 90.12 92 ILE A N 1
ATOM 713 C CA . ILE A 1 92 ? -13.143 4.738 25.414 1.00 90.12 92 ILE A CA 1
ATOM 714 C C . ILE A 1 92 ? -14.338 5.530 25.952 1.00 90.12 92 ILE A C 1
ATOM 716 O O . ILE A 1 92 ? -14.934 5.123 26.944 1.00 90.12 92 ILE A O 1
ATOM 720 N N . GLU A 1 93 ? -14.743 6.620 25.300 1.00 90.81 93 GLU A N 1
ATOM 721 C CA . GLU A 1 93 ? -15.915 7.399 25.709 1.00 90.81 93 GLU A CA 1
ATOM 722 C C . GLU A 1 93 ? -17.220 6.583 25.639 1.00 90.81 93 GLU A C 1
ATOM 724 O O . GLU A 1 93 ? -18.019 6.630 26.577 1.00 90.81 93 GLU A O 1
ATOM 729 N N . GLN A 1 94 ? -17.417 5.783 24.586 1.00 88.94 94 GLN A N 1
ATOM 730 C CA . GLN A 1 94 ? -18.567 4.876 24.466 1.00 88.94 94 GLN A CA 1
ATOM 731 C C . GLN A 1 94 ? -18.591 3.829 25.586 1.00 88.94 94 GLN A C 1
ATOM 733 O O . GLN A 1 94 ? -19.638 3.583 26.183 1.00 88.94 94 GLN A O 1
ATOM 738 N N . ILE A 1 95 ? -17.436 3.252 25.922 1.00 90.19 95 ILE A N 1
ATOM 739 C CA . ILE A 1 95 ? -17.312 2.271 27.008 1.00 90.19 95 ILE A CA 1
ATOM 740 C C . ILE A 1 95 ? -17.592 2.909 28.366 1.00 90.19 95 ILE A C 1
ATOM 742 O O . ILE A 1 95 ? -18.270 2.311 29.202 1.00 90.19 95 ILE A O 1
ATOM 746 N N . LYS A 1 96 ? -17.113 4.136 28.589 1.00 89.06 96 LYS A N 1
ATOM 747 C CA . LYS A 1 96 ? -17.384 4.885 29.821 1.00 89.06 96 LYS A CA 1
ATOM 748 C C . LYS A 1 96 ? -18.882 5.122 30.009 1.00 89.06 96 LYS A C 1
ATOM 750 O O . LYS A 1 96 ? -19.381 4.901 31.111 1.00 89.06 96 LYS A O 1
ATOM 755 N N . LYS A 1 97 ? -19.579 5.510 28.934 1.00 89.94 97 LYS A N 1
ATOM 756 C CA . LYS A 1 97 ? -21.019 5.818 28.912 1.00 89.94 97 LYS A CA 1
ATOM 757 C C . LYS A 1 97 ? -21.938 4.590 28.926 1.00 89.94 97 LYS A C 1
ATOM 759 O O . LYS A 1 97 ? -23.113 4.748 29.235 1.00 89.94 97 LYS A O 1
ATOM 764 N N . SER A 1 98 ? -21.444 3.403 28.573 1.00 88.19 98 SER A N 1
ATOM 765 C CA . SER A 1 98 ? -22.258 2.182 28.531 1.00 88.19 98 SER A CA 1
ATOM 766 C C . SER A 1 98 ? -22.253 1.435 29.861 1.00 88.19 98 SER A C 1
ATOM 768 O O . SER A 1 98 ? -21.189 1.156 30.411 1.00 88.19 98 SER A O 1
ATOM 770 N N . ASP A 1 99 ? -23.426 1.015 30.328 1.00 87.81 99 ASP A N 1
ATOM 771 C CA . ASP A 1 99 ? -23.568 0.084 31.457 1.00 87.81 99 ASP A CA 1
ATOM 772 C C . ASP A 1 99 ? -23.807 -1.369 31.009 1.00 87.81 99 ASP A C 1
ATOM 774 O O . ASP A 1 99 ? -23.837 -2.283 31.833 1.00 87.81 99 ASP A O 1
ATOM 778 N N . ASP A 1 100 ? -23.917 -1.602 29.698 1.00 90.75 100 ASP A N 1
ATOM 779 C CA . ASP A 1 100 ? -24.083 -2.931 29.115 1.00 90.75 100 ASP A CA 1
ATOM 780 C C . ASP A 1 100 ? -22.722 -3.620 28.913 1.00 90.75 100 ASP A C 1
ATOM 782 O O . ASP A 1 100 ? -21.914 -3.236 28.059 1.00 90.75 100 ASP A O 1
ATOM 786 N N . LEU A 1 101 ? -22.490 -4.673 29.702 1.00 86.19 101 LEU A N 1
ATOM 787 C CA . LEU A 1 101 ? -21.308 -5.530 29.618 1.00 86.19 101 LEU A CA 1
ATOM 788 C C . LEU A 1 101 ? -21.182 -6.215 28.251 1.00 86.19 101 LEU A C 1
ATOM 790 O O . LEU A 1 101 ? -20.076 -6.294 27.716 1.00 86.19 101 LEU A O 1
ATOM 794 N N . ALA A 1 102 ? -22.281 -6.732 27.696 1.00 88.06 102 ALA A N 1
ATOM 795 C CA . ALA A 1 102 ? -22.251 -7.459 26.430 1.00 88.06 102 ALA A CA 1
ATOM 796 C C . ALA A 1 102 ? -21.834 -6.524 25.291 1.00 88.06 102 ALA A C 1
ATOM 798 O O . ALA A 1 102 ? -20.954 -6.872 24.505 1.00 88.06 102 ALA A O 1
ATOM 799 N N . PHE A 1 103 ? -22.386 -5.310 25.276 1.00 89.38 103 PHE A N 1
ATOM 800 C CA . PHE A 1 103 ? -22.001 -4.256 24.341 1.00 89.38 103 PHE A CA 1
ATOM 801 C C . PHE A 1 103 ? -20.513 -3.888 24.444 1.00 89.38 103 PHE A C 1
ATOM 803 O O . PHE A 1 103 ? -19.813 -3.852 23.434 1.00 89.38 103 PHE A O 1
ATOM 810 N N . VAL A 1 104 ? -19.995 -3.655 25.657 1.00 88.12 104 VAL A N 1
ATOM 811 C CA . VAL A 1 104 ? -18.584 -3.270 25.853 1.00 88.12 104 VAL A CA 1
ATOM 812 C C . VAL A 1 104 ? -17.624 -4.385 25.431 1.00 88.12 104 VAL A C 1
ATOM 814 O O . VAL A 1 104 ? -16.642 -4.121 24.734 1.00 88.12 104 VAL A O 1
ATOM 817 N N . LEU A 1 105 ? -17.913 -5.634 25.807 1.00 87.00 105 LEU A N 1
ATOM 818 C CA . LEU A 1 105 ? -17.084 -6.776 25.419 1.00 87.00 105 LEU A CA 1
ATOM 819 C C . LEU A 1 105 ? -17.104 -7.015 23.903 1.00 87.00 105 LEU A C 1
ATOM 821 O O . LEU A 1 105 ? -16.064 -7.357 23.331 1.00 87.00 105 LEU A O 1
ATOM 825 N N . ASP A 1 106 ? -18.255 -6.822 23.251 1.00 88.56 106 ASP A N 1
ATOM 826 C CA . ASP A 1 106 ? -18.385 -6.948 21.797 1.00 88.56 106 ASP A CA 1
ATOM 827 C C . ASP A 1 106 ? -17.555 -5.889 21.058 1.00 88.56 106 ASP A C 1
ATOM 829 O O . ASP A 1 106 ? -16.784 -6.231 20.157 1.00 88.56 106 ASP A O 1
ATOM 833 N N . ILE A 1 107 ? -17.597 -4.632 21.519 1.00 86.19 107 ILE A N 1
ATOM 834 C CA . ILE A 1 107 ? -16.742 -3.549 21.011 1.00 86.19 107 ILE A CA 1
ATOM 835 C C . ILE A 1 107 ? -15.267 -3.947 21.099 1.00 86.19 107 ILE A C 1
ATOM 837 O O . ILE A 1 107 ? -14.580 -4.001 20.077 1.00 86.19 107 ILE A O 1
ATOM 841 N N . SER A 1 108 ? -14.763 -4.273 22.292 1.00 84.75 108 SER A N 1
ATOM 842 C CA . SER A 1 108 ? -13.340 -4.594 22.465 1.00 84.75 108 SER A CA 1
ATOM 843 C C . SER A 1 108 ? -12.903 -5.788 21.610 1.00 84.75 108 SER A C 1
ATOM 845 O O . SER A 1 108 ? -11.806 -5.775 21.045 1.00 84.75 108 SER A O 1
ATOM 847 N N . LYS A 1 109 ? -13.756 -6.810 21.465 1.00 87.19 109 LYS A N 1
ATOM 848 C CA . LYS A 1 109 ? -13.473 -7.981 20.626 1.00 87.19 109 LYS A CA 1
ATOM 849 C C . LYS A 1 109 ? -13.439 -7.625 19.139 1.00 87.19 109 LYS A C 1
ATOM 851 O O . LYS A 1 109 ? -12.490 -8.010 18.455 1.00 87.19 109 LYS A O 1
ATOM 856 N N . SER A 1 110 ? -14.446 -6.903 18.652 1.00 85.88 110 SER A N 1
ATOM 857 C CA . SER A 1 110 ? -14.570 -6.496 17.248 1.00 85.88 110 SER A CA 1
ATOM 858 C C . SER A 1 110 ? -13.389 -5.630 16.808 1.00 85.88 110 SER A C 1
ATOM 860 O O . SER A 1 110 ? -12.762 -5.902 15.783 1.00 85.88 110 SER A O 1
ATOM 862 N N . ILE A 1 111 ? -13.003 -4.643 17.622 1.00 83.94 111 ILE A N 1
ATOM 863 C CA . ILE A 1 111 ? -11.858 -3.789 17.300 1.00 83.94 111 ILE A CA 1
ATOM 864 C C . ILE A 1 111 ? -10.548 -4.581 17.306 1.00 83.94 111 ILE A C 1
ATOM 866 O O . ILE A 1 111 ? -9.750 -4.425 16.384 1.00 83.94 111 ILE A O 1
ATOM 870 N N . ASN A 1 112 ? -10.325 -5.462 18.285 1.00 86.12 112 ASN A N 1
ATOM 871 C CA . ASN A 1 112 ? -9.116 -6.286 18.302 1.00 86.12 112 ASN A CA 1
ATOM 872 C C . ASN A 1 112 ? -9.014 -7.176 17.047 1.00 86.12 112 ASN A C 1
ATOM 874 O O . ASN A 1 112 ? -7.932 -7.367 16.498 1.00 86.12 112 ASN A O 1
ATOM 878 N N . GLN A 1 113 ? -10.135 -7.702 16.543 1.00 88.62 113 GLN A N 1
ATOM 879 C CA . GLN A 1 113 ? -10.146 -8.447 15.278 1.00 88.62 113 GLN A CA 1
ATOM 880 C C . GLN A 1 113 ? -9.737 -7.569 14.091 1.00 88.62 113 GLN A C 1
ATOM 882 O O . GLN A 1 113 ? -8.943 -8.003 13.256 1.00 88.62 113 GLN A O 1
ATOM 887 N N . PHE A 1 114 ? -10.233 -6.334 14.025 1.00 90.44 114 PHE A N 1
ATOM 888 C CA . PHE A 1 114 ? -9.891 -5.414 12.945 1.00 90.44 114 PHE A CA 1
ATOM 889 C C . PHE A 1 114 ? -8.438 -4.906 13.016 1.00 90.44 114 PHE A C 1
ATOM 891 O O . PHE A 1 114 ? -7.777 -4.776 11.988 1.00 90.44 114 PHE A O 1
ATOM 898 N N . ASP A 1 115 ? -7.901 -4.679 14.215 1.00 90.38 115 ASP A N 1
ATOM 899 C CA . ASP A 1 115 ? -6.488 -4.332 14.430 1.00 90.38 115 ASP A CA 1
ATOM 900 C C . ASP A 1 115 ? -5.560 -5.459 13.941 1.00 90.38 115 ASP A C 1
ATOM 902 O O . ASP A 1 115 ? -4.631 -5.223 13.164 1.00 90.38 115 ASP A O 1
ATOM 906 N N . ASN A 1 116 ? -5.891 -6.710 14.287 1.00 90.94 116 ASN A N 1
ATOM 907 C CA . ASN A 1 116 ? -5.184 -7.891 13.785 1.00 90.94 116 ASN A CA 1
ATOM 908 C C . ASN A 1 116 ? -5.284 -8.027 12.259 1.00 90.94 116 ASN A C 1
ATOM 910 O O . ASN A 1 116 ? -4.301 -8.381 11.611 1.00 90.94 116 ASN A O 1
ATOM 914 N N . TYR A 1 117 ? -6.441 -7.706 11.676 1.00 93.00 117 TYR A N 1
ATOM 915 C CA . TYR A 1 117 ? -6.619 -7.690 10.226 1.00 93.00 117 TYR A CA 1
ATOM 916 C C . TYR A 1 117 ? -5.706 -6.660 9.541 1.00 93.00 117 TYR A C 1
ATOM 918 O O . TYR A 1 117 ? -5.006 -6.992 8.584 1.00 93.00 117 TYR A O 1
ATOM 926 N N . LYS A 1 118 ? -5.636 -5.428 10.060 1.00 93.31 118 LYS A N 1
ATOM 927 C CA . LYS A 1 118 ? -4.721 -4.398 9.539 1.00 93.31 118 LYS A CA 1
ATOM 928 C C . LYS A 1 118 ? -3.260 -4.832 9.635 1.00 93.31 118 LYS A C 1
ATOM 930 O O . LYS A 1 118 ? -2.506 -4.644 8.682 1.00 93.31 118 LYS A O 1
ATOM 935 N N . ARG A 1 119 ? -2.869 -5.462 10.747 1.00 92.62 119 ARG A N 1
ATOM 936 C CA . ARG A 1 119 ? -1.523 -6.028 10.921 1.00 92.62 119 ARG A CA 1
ATOM 937 C C . ARG A 1 119 ? -1.213 -7.101 9.875 1.00 92.62 119 ARG A C 1
ATOM 939 O O . ARG A 1 119 ? -0.128 -7.072 9.300 1.00 92.62 119 ARG A O 1
ATOM 946 N N . ASP A 1 120 ? -2.148 -8.013 9.610 1.00 94.62 120 ASP A N 1
ATOM 947 C CA . ASP A 1 120 ? -1.988 -9.046 8.578 1.00 94.62 120 ASP A CA 1
ATOM 948 C C . ASP A 1 120 ? -1.764 -8.420 7.194 1.00 94.62 120 ASP A C 1
ATOM 950 O O . ASP A 1 120 ? -0.813 -8.776 6.499 1.00 94.62 120 ASP A O 1
ATOM 954 N N . ILE A 1 121 ? -2.564 -7.420 6.817 1.00 95.12 121 ILE A N 1
ATOM 955 C CA . ILE A 1 121 ? -2.390 -6.709 5.544 1.00 95.12 121 ILE A CA 1
ATOM 956 C C . ILE A 1 121 ? -1.032 -6.001 5.469 1.00 95.12 121 ILE A C 1
ATOM 958 O O . ILE A 1 121 ? -0.308 -6.178 4.490 1.00 95.12 121 ILE A O 1
ATOM 962 N N . ILE A 1 122 ? -0.644 -5.255 6.507 1.00 95.19 122 ILE A N 1
ATOM 963 C CA . ILE A 1 122 ? 0.647 -4.549 6.548 1.00 95.19 122 ILE A CA 1
ATOM 964 C C . ILE A 1 122 ? 1.820 -5.535 6.470 1.00 95.19 122 ILE A C 1
ATOM 966 O O . ILE A 1 122 ? 2.818 -5.247 5.813 1.00 95.19 122 ILE A O 1
ATOM 970 N N . SER A 1 123 ? 1.709 -6.720 7.077 1.00 95.12 123 SER A N 1
ATOM 971 C CA . SER A 1 123 ? 2.764 -7.741 7.011 1.00 95.12 123 SER A CA 1
ATOM 972 C C . SER A 1 123 ? 3.042 -8.216 5.579 1.00 95.12 123 SER A C 1
ATOM 974 O O . SER A 1 123 ? 4.183 -8.523 5.238 1.00 95.12 123 SER A O 1
ATOM 976 N N . LYS A 1 124 ? 2.027 -8.187 4.706 1.00 96.88 124 LYS A N 1
ATOM 977 C CA . LYS A 1 124 ? 2.149 -8.568 3.293 1.00 96.88 124 LYS A CA 1
ATOM 978 C C . LYS A 1 124 ? 2.881 -7.522 2.451 1.00 96.88 124 LYS A C 1
ATOM 980 O O . LYS A 1 124 ? 3.199 -7.812 1.302 1.00 96.88 124 LYS A O 1
ATOM 985 N N . PHE A 1 125 ? 3.205 -6.345 2.995 1.00 96.75 125 PHE A N 1
ATOM 986 C CA . PHE A 1 125 ? 3.972 -5.321 2.270 1.00 96.75 125 PHE A CA 1
ATOM 987 C C . PHE A 1 125 ? 5.382 -5.798 1.914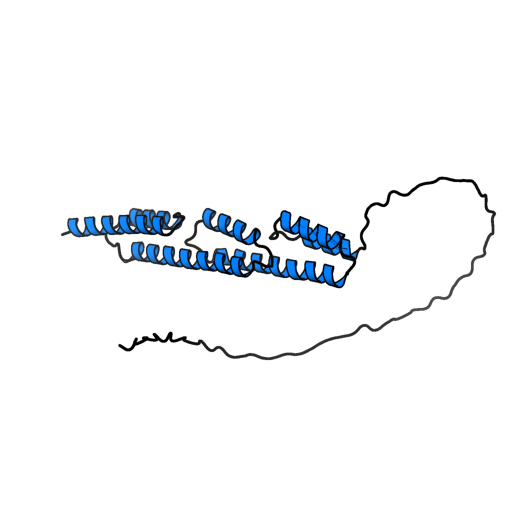 1.00 96.75 125 PHE A C 1
ATOM 989 O O . PHE A 1 125 ? 5.960 -5.310 0.952 1.00 96.75 125 PHE A O 1
ATOM 996 N N . ILE A 1 126 ? 5.910 -6.799 2.627 1.00 93.00 126 ILE A N 1
ATOM 997 C CA . ILE A 1 126 ? 7.181 -7.448 2.284 1.00 93.00 126 ILE A CA 1
ATOM 998 C C . ILE A 1 126 ? 7.176 -8.089 0.884 1.00 93.00 126 ILE A C 1
ATOM 1000 O O . ILE A 1 126 ? 8.233 -8.296 0.302 1.00 93.00 126 ILE A O 1
ATOM 1004 N N . LEU A 1 127 ? 5.993 -8.388 0.336 1.00 94.19 127 LEU A N 1
ATOM 1005 C CA . LEU A 1 127 ? 5.821 -8.965 -0.999 1.00 94.19 127 LEU A CA 1
ATOM 1006 C C . LEU A 1 127 ? 5.794 -7.903 -2.115 1.00 94.19 127 LEU A C 1
ATOM 1008 O O . LEU A 1 127 ? 5.584 -8.253 -3.272 1.00 94.19 127 LEU A O 1
ATOM 1012 N N . LEU A 1 128 ? 5.939 -6.618 -1.774 1.00 96.00 128 LEU A N 1
ATOM 1013 C CA . LEU A 1 128 ? 5.836 -5.481 -2.693 1.00 96.00 128 LEU A CA 1
ATOM 1014 C C . LEU A 1 128 ? 7.216 -4.838 -2.915 1.00 96.00 128 LEU A C 1
ATOM 1016 O O . LEU A 1 128 ? 7.477 -3.700 -2.529 1.00 96.00 128 LEU A O 1
ATOM 1020 N N . ASP A 1 129 ? 8.116 -5.607 -3.515 1.00 93.69 129 ASP A N 1
ATOM 1021 C CA . ASP A 1 129 ? 9.550 -5.345 -3.689 1.00 93.69 129 ASP A CA 1
ATOM 1022 C C . ASP A 1 129 ? 9.912 -4.228 -4.690 1.00 93.69 129 ASP A C 1
ATOM 1024 O O . ASP A 1 129 ? 11.036 -3.705 -4.660 1.00 93.69 129 ASP A O 1
ATOM 1028 N N . TYR A 1 130 ? 8.964 -3.823 -5.538 1.00 94.06 130 TYR A N 1
ATOM 1029 C CA . TYR A 1 130 ? 9.102 -2.725 -6.502 1.00 94.06 130 TYR A CA 1
ATOM 1030 C C . TYR A 1 130 ? 8.506 -1.403 -6.003 1.00 94.06 130 TYR A C 1
ATOM 1032 O O . TYR A 1 130 ? 8.539 -0.403 -6.723 1.00 94.06 130 TYR A O 1
ATOM 1040 N N . LEU A 1 131 ? 7.988 -1.360 -4.775 1.00 94.62 131 LEU A N 1
ATOM 1041 C CA . LEU A 1 131 ? 7.573 -0.120 -4.123 1.00 94.62 131 LEU A CA 1
ATOM 1042 C C . LEU A 1 131 ? 8.688 0.404 -3.211 1.00 94.62 131 LEU A C 1
ATOM 1044 O O . LEU A 1 131 ? 9.380 -0.367 -2.546 1.00 94.62 131 LEU A O 1
ATOM 1048 N N . SER A 1 132 ? 8.871 1.726 -3.181 1.00 92.19 132 SER A N 1
ATOM 1049 C CA . SER A 1 132 ? 9.831 2.357 -2.274 1.00 92.19 132 SER A CA 1
ATOM 1050 C C . SER A 1 132 ? 9.328 2.306 -0.830 1.00 92.19 132 SER A C 1
ATOM 1052 O O . SER A 1 132 ? 8.123 2.281 -0.563 1.00 92.19 132 SER A O 1
ATOM 1054 N N . GLU A 1 133 ? 10.255 2.322 0.128 1.00 91.12 133 GLU A N 1
ATOM 1055 C CA . GLU A 1 133 ? 9.906 2.286 1.551 1.00 91.12 133 GLU A CA 1
ATOM 1056 C C . GLU A 1 133 ? 9.050 3.495 1.959 1.00 91.12 133 GLU A C 1
ATOM 1058 O O . GLU A 1 133 ? 8.076 3.346 2.696 1.00 91.12 133 GLU A O 1
ATOM 1063 N N . SER A 1 134 ? 9.357 4.677 1.414 1.00 91.50 134 SER A N 1
ATOM 1064 C CA . SER A 1 134 ? 8.566 5.900 1.605 1.00 91.50 134 SER A CA 1
ATOM 1065 C C . SER A 1 134 ? 7.111 5.709 1.163 1.00 91.50 134 SER A C 1
ATOM 1067 O O . SER A 1 134 ? 6.181 6.004 1.918 1.00 91.50 134 SER A O 1
ATOM 1069 N N . TYR A 1 135 ? 6.900 5.141 -0.027 1.00 92.62 135 TYR A N 1
ATOM 1070 C CA . TYR A 1 135 ? 5.566 4.886 -0.566 1.00 92.62 135 TYR A CA 1
ATOM 1071 C C . TYR A 1 135 ? 4.791 3.868 0.283 1.00 92.62 135 TYR A C 1
ATOM 1073 O O . TYR A 1 135 ? 3.632 4.095 0.641 1.00 92.62 135 TYR A O 1
ATOM 1081 N N . LEU A 1 136 ? 5.453 2.779 0.687 1.00 95.19 136 LEU A N 1
ATOM 1082 C CA . LEU A 1 136 ? 4.876 1.785 1.592 1.00 95.19 136 LEU A CA 1
ATOM 1083 C C . LEU A 1 136 ? 4.520 2.393 2.955 1.00 95.19 136 LEU A C 1
ATOM 1085 O O . LEU A 1 136 ? 3.471 2.069 3.505 1.00 95.19 136 LEU A O 1
ATOM 1089 N N . ASN A 1 137 ? 5.340 3.288 3.506 1.00 94.12 137 ASN A N 1
ATOM 1090 C CA . ASN A 1 137 ? 5.062 3.926 4.794 1.00 94.12 137 ASN A CA 1
ATOM 1091 C C . ASN A 1 137 ? 3.840 4.854 4.731 1.00 94.12 137 ASN A C 1
ATOM 1093 O O . ASN A 1 137 ? 2.973 4.748 5.598 1.00 94.12 137 ASN A O 1
ATOM 1097 N N . LYS A 1 138 ? 3.688 5.649 3.662 1.00 93.31 138 LYS A N 1
ATOM 1098 C CA . LYS A 1 138 ? 2.465 6.441 3.419 1.00 93.31 138 LYS A CA 1
ATOM 1099 C C . LYS A 1 138 ? 1.217 5.547 3.391 1.00 93.31 138 LYS A C 1
ATOM 1101 O O . LYS A 1 138 ? 0.202 5.863 4.009 1.00 93.31 138 LYS A O 1
ATOM 1106 N N . ALA A 1 139 ? 1.293 4.396 2.725 1.00 95.06 139 ALA A N 1
ATOM 1107 C CA . ALA A 1 139 ? 0.170 3.464 2.665 1.00 95.06 139 ALA A CA 1
ATOM 1108 C C . ALA A 1 139 ? -0.122 2.779 4.015 1.00 95.06 139 ALA A C 1
ATOM 1110 O O . ALA A 1 139 ? -1.287 2.570 4.356 1.00 95.06 139 ALA A O 1
ATOM 1111 N N . LYS A 1 140 ? 0.904 2.476 4.827 1.00 94.25 140 LYS A N 1
ATOM 1112 C CA . LYS A 1 140 ? 0.715 1.968 6.202 1.00 94.25 140 LYS A CA 1
ATOM 1113 C C . LYS A 1 140 ? -0.076 2.961 7.048 1.00 94.25 140 LYS A C 1
ATOM 1115 O O . LYS A 1 140 ? -1.013 2.555 7.731 1.00 94.25 140 LYS A O 1
ATOM 1120 N N . GLU A 1 141 ? 0.272 4.244 6.984 1.00 92.12 141 GLU A N 1
ATOM 1121 C CA . GLU A 1 141 ? -0.441 5.301 7.710 1.00 92.12 141 GLU A CA 1
ATOM 1122 C C . GLU A 1 141 ? -1.912 5.382 7.282 1.00 92.12 141 GLU A C 1
ATOM 1124 O O . GLU A 1 141 ? -2.800 5.433 8.136 1.00 92.12 141 GLU A O 1
ATOM 1129 N N . GLN A 1 142 ? -2.190 5.286 5.976 1.00 92.69 142 GLN A N 1
ATOM 1130 C CA . GLN A 1 142 ? -3.561 5.248 5.458 1.00 92.69 142 GLN A CA 1
ATOM 1131 C C . GLN A 1 142 ? -4.355 4.042 5.975 1.00 92.69 142 GLN A C 1
ATOM 1133 O O . GLN A 1 142 ? -5.523 4.200 6.332 1.00 92.69 142 GLN A O 1
ATOM 1138 N N . ILE A 1 143 ? -3.739 2.856 6.052 1.00 93.62 143 ILE A N 1
ATOM 1139 C CA . ILE A 1 143 ? -4.377 1.648 6.600 1.00 93.62 143 ILE A CA 1
ATOM 1140 C C . ILE A 1 143 ? -4.653 1.806 8.098 1.00 93.62 143 ILE A C 1
ATOM 1142 O O . ILE A 1 143 ? -5.753 1.493 8.552 1.00 93.62 143 ILE A O 1
ATOM 1146 N N . ILE A 1 144 ? -3.686 2.308 8.872 1.00 89.62 144 ILE A N 1
ATOM 1147 C CA . ILE A 1 144 ? -3.829 2.526 10.322 1.00 89.62 144 ILE A CA 1
ATOM 1148 C C . ILE A 1 144 ? -4.976 3.499 10.617 1.00 89.62 144 ILE A C 1
ATOM 1150 O O . ILE A 1 144 ? -5.742 3.277 11.559 1.00 89.62 144 ILE A O 1
ATOM 1154 N N . ALA A 1 145 ? -5.129 4.530 9.784 1.00 87.81 145 ALA A N 1
ATOM 1155 C CA . ALA A 1 145 ? -6.190 5.521 9.906 1.00 87.81 145 ALA A CA 1
ATOM 1156 C C . ALA A 1 145 ? -7.604 4.966 9.642 1.00 87.81 145 ALA A C 1
ATOM 1158 O O . ALA A 1 145 ? -8.570 5.600 10.063 1.00 87.81 145 ALA A O 1
ATOM 1159 N N . GLN A 1 146 ? -7.749 3.801 8.993 1.00 89.19 146 GLN A N 1
ATOM 1160 C CA . GLN A 1 146 ? -9.070 3.222 8.732 1.00 89.19 146 GLN A CA 1
ATOM 1161 C C . GLN A 1 146 ? -9.741 2.738 10.023 1.00 89.19 146 GLN A C 1
ATOM 1163 O O . GLN A 1 146 ? -9.108 2.111 10.888 1.00 89.19 146 GLN A O 1
ATOM 1168 N N . THR A 1 147 ? -11.047 2.979 10.118 1.00 84.75 147 THR A N 1
ATOM 1169 C CA . THR A 1 147 ? -11.920 2.447 11.172 1.00 84.75 147 THR A CA 1
ATOM 1170 C C . THR A 1 147 ? -12.494 1.084 10.779 1.00 84.75 147 THR A C 1
ATOM 1172 O O . THR A 1 147 ? -12.386 0.653 9.631 1.00 84.75 147 THR A O 1
ATOM 1175 N N . LYS A 1 148 ? -13.105 0.377 11.739 1.00 81.75 148 LYS A N 1
ATOM 1176 C CA . LYS A 1 148 ? -13.642 -0.980 11.518 1.00 81.75 148 LYS A CA 1
ATOM 1177 C C . LYS A 1 148 ? -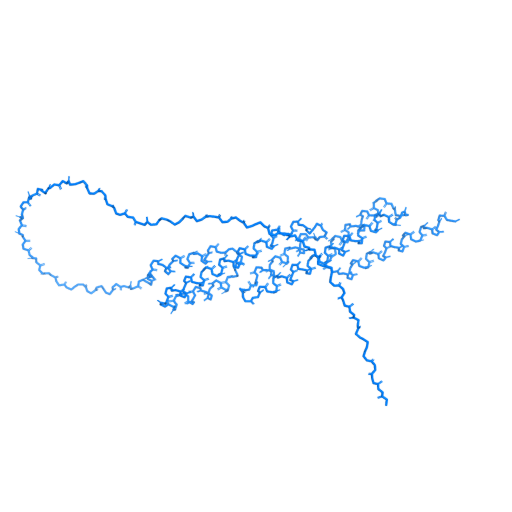14.674 -1.052 10.384 1.00 81.75 148 LYS A C 1
ATOM 1179 O O . LYS A 1 148 ? -14.719 -2.046 9.666 1.00 81.75 148 LYS A O 1
ATOM 1184 N N . ASP A 1 149 ? -15.453 0.013 10.200 1.00 83.94 149 ASP A N 1
ATOM 1185 C CA . ASP A 1 149 ? -16.499 0.098 9.175 1.00 83.94 149 ASP A CA 1
ATOM 1186 C C . ASP A 1 149 ? -15.911 0.376 7.779 1.00 83.94 149 ASP A C 1
ATOM 1188 O O . ASP A 1 149 ? -16.609 0.309 6.773 1.00 83.94 149 ASP A O 1
ATOM 1192 N N . GLN A 1 150 ? -14.607 0.656 7.706 1.00 87.19 150 GLN A N 1
ATOM 1193 C CA . GLN A 1 150 ? -13.855 0.946 6.487 1.00 87.19 150 GLN A CA 1
ATOM 1194 C C . GLN A 1 150 ? -12.952 -0.228 6.083 1.00 87.19 150 GLN A C 1
ATOM 1196 O O . GLN A 1 150 ? -11.899 -0.038 5.470 1.00 87.19 150 GLN A O 1
ATOM 1201 N N . LYS A 1 151 ? -13.344 -1.463 6.418 1.00 89.12 151 LYS A N 1
ATOM 1202 C CA . LYS A 1 151 ? -12.586 -2.664 6.042 1.00 89.12 151 LYS A CA 1
ATOM 1203 C C . LYS A 1 151 ? -12.341 -2.747 4.529 1.00 89.12 151 LYS A C 1
ATOM 1205 O O . LYS A 1 151 ? -11.215 -3.025 4.120 1.00 89.12 151 LYS A O 1
ATOM 1210 N N . ASP A 1 152 ? -13.348 -2.429 3.720 1.00 92.06 152 ASP A N 1
ATOM 1211 C CA . ASP A 1 152 ? -13.255 -2.461 2.254 1.00 92.06 152 ASP A CA 1
ATOM 1212 C C . ASP A 1 152 ? -12.230 -1.444 1.714 1.00 92.06 152 ASP A C 1
ATOM 1214 O O . ASP A 1 152 ? -11.562 -1.689 0.706 1.00 92.06 152 ASP A O 1
ATOM 1218 N N . ASN A 1 153 ? -12.027 -0.323 2.417 1.00 93.56 153 ASN A N 1
ATOM 1219 C CA . ASN A 1 153 ? -10.994 0.650 2.059 1.00 93.56 153 ASN A CA 1
ATOM 1220 C C . ASN A 1 153 ? -9.588 0.091 2.306 1.00 93.56 153 ASN A C 1
ATOM 1222 O O . ASN A 1 153 ? -8.696 0.325 1.496 1.00 93.56 153 ASN A O 1
ATOM 1226 N N . VAL A 1 154 ? -9.380 -0.669 3.391 1.00 94.31 154 VAL A N 1
ATOM 1227 C CA . VAL A 1 154 ? -8.093 -1.343 3.655 1.00 94.31 154 VAL A CA 1
ATOM 1228 C C . VAL A 1 154 ? -7.757 -2.320 2.524 1.00 94.31 154 VAL A C 1
ATOM 1230 O O . VAL A 1 154 ? -6.616 -2.356 2.064 1.00 94.31 154 VAL A O 1
ATOM 1233 N N . GLU A 1 155 ? -8.748 -3.085 2.057 1.00 93.81 155 GLU A N 1
ATOM 1234 C CA . GLU A 1 155 ? -8.594 -4.005 0.919 1.00 93.81 155 GLU A CA 1
ATOM 1235 C C . GLU A 1 155 ? -8.265 -3.247 -0.368 1.00 93.81 155 GLU A C 1
ATOM 1237 O O . GLU A 1 155 ? -7.294 -3.580 -1.048 1.00 93.81 155 GLU A O 1
ATOM 1242 N N . THR A 1 156 ? -9.001 -2.167 -0.639 1.00 97.06 156 THR A N 1
ATOM 1243 C CA . THR A 1 156 ? -8.791 -1.310 -1.813 1.00 97.06 156 THR A CA 1
ATOM 1244 C C . THR A 1 156 ? -7.381 -0.722 -1.844 1.00 97.06 156 THR A C 1
ATOM 1246 O O . THR A 1 156 ? -6.715 -0.802 -2.876 1.00 97.06 156 THR A O 1
ATOM 1249 N N . ILE A 1 157 ? -6.894 -0.184 -0.718 1.00 96.50 157 ILE A N 1
ATOM 1250 C CA . ILE A 1 157 ? -5.526 0.343 -0.608 1.00 96.50 157 ILE A CA 1
ATOM 1251 C C . ILE A 1 157 ? -4.525 -0.764 -0.945 1.00 96.50 157 ILE A C 1
ATOM 1253 O O . ILE A 1 157 ? -3.641 -0.575 -1.777 1.00 96.50 157 ILE A O 1
ATOM 1257 N N . PHE A 1 158 ? -4.667 -1.945 -0.339 1.00 97.06 158 PHE A N 1
ATOM 1258 C CA . PHE A 1 158 ? -3.722 -3.036 -0.567 1.00 97.06 158 PHE A CA 1
ATOM 1259 C C . PHE A 1 158 ? -3.739 -3.551 -2.014 1.00 97.06 158 PHE A C 1
ATOM 1261 O O . PHE A 1 158 ? -2.682 -3.866 -2.563 1.00 97.06 158 PHE A O 1
ATOM 1268 N N . ASP A 1 159 ? -4.901 -3.606 -2.659 1.00 96.88 159 ASP A N 1
ATOM 1269 C CA . ASP A 1 159 ? -5.009 -4.010 -4.061 1.00 96.88 159 ASP A CA 1
ATOM 1270 C C . ASP A 1 159 ? -4.390 -2.987 -5.017 1.00 96.88 159 ASP A C 1
ATOM 1272 O O . ASP A 1 159 ? -3.696 -3.385 -5.956 1.00 96.88 159 ASP A O 1
ATOM 1276 N N . GLN A 1 160 ? -4.540 -1.688 -4.746 1.00 96.56 160 GLN A N 1
ATOM 1277 C CA . GLN A 1 160 ? -3.845 -0.634 -5.495 1.00 96.56 160 GLN A CA 1
ATOM 1278 C C . GLN A 1 160 ? -2.322 -0.782 -5.388 1.00 96.56 160 GLN A C 1
ATOM 1280 O O . GLN A 1 160 ? -1.623 -0.712 -6.400 1.00 96.56 160 GLN A O 1
ATOM 1285 N N . LEU A 1 161 ? -1.801 -1.073 -4.190 1.00 97.06 161 LEU A N 1
ATOM 1286 C CA . LEU A 1 161 ? -0.370 -1.321 -4.004 1.00 97.06 161 LEU A CA 1
ATOM 1287 C C . LEU A 1 161 ? 0.116 -2.525 -4.820 1.00 97.06 161 LEU A C 1
ATOM 1289 O O . LEU A 1 161 ? 1.163 -2.449 -5.462 1.00 97.06 161 LEU A O 1
ATOM 1293 N N . LYS A 1 162 ? -0.637 -3.634 -4.832 1.00 97.44 162 LYS A N 1
ATOM 1294 C CA . LYS A 1 162 ? -0.283 -4.816 -5.639 1.00 97.44 162 LYS A CA 1
ATOM 1295 C C . LYS A 1 162 ? -0.251 -4.494 -7.125 1.00 97.44 162 LYS A C 1
ATOM 1297 O O . LYS A 1 162 ? 0.699 -4.884 -7.800 1.00 97.44 162 LYS A O 1
ATOM 1302 N N . GLN A 1 163 ? -1.280 -3.810 -7.625 1.00 97.75 163 GLN A N 1
ATOM 1303 C CA . GLN A 1 163 ? -1.382 -3.450 -9.038 1.00 97.75 163 GLN A CA 1
ATOM 1304 C C . GLN A 1 163 ? -0.202 -2.574 -9.452 1.00 97.75 163 GLN A C 1
ATOM 1306 O O . GLN A 1 163 ? 0.471 -2.878 -10.436 1.00 97.75 163 GLN A O 1
ATOM 1311 N N . PHE A 1 164 ? 0.127 -1.560 -8.650 1.00 97.69 164 PHE A N 1
ATOM 1312 C CA . PHE A 1 164 ? 1.247 -0.678 -8.952 1.00 97.69 164 PHE A CA 1
ATOM 1313 C C . PHE A 1 164 ? 2.610 -1.382 -8.830 1.00 97.69 164 PHE A C 1
ATOM 1315 O O . PHE A 1 164 ? 3.498 -1.164 -9.655 1.00 97.69 164 PHE A O 1
ATOM 1322 N N . ASN A 1 165 ? 2.773 -2.297 -7.867 1.00 97.62 165 ASN A N 1
ATOM 1323 C CA . ASN A 1 165 ? 3.972 -3.135 -7.762 1.00 97.62 165 ASN A CA 1
ATOM 1324 C C . ASN A 1 165 ? 4.165 -4.004 -9.014 1.00 97.62 165 ASN A C 1
ATOM 1326 O O . ASN A 1 165 ? 5.247 -4.018 -9.597 1.00 97.62 165 ASN A O 1
ATOM 1330 N N . GLN A 1 166 ? 3.107 -4.691 -9.459 1.00 97.25 166 GLN A N 1
ATOM 1331 C CA . GLN A 1 166 ? 3.121 -5.502 -10.682 1.00 97.25 166 GLN A CA 1
ATOM 1332 C C . GLN A 1 166 ? 3.407 -4.651 -11.920 1.00 97.25 166 GLN A C 1
ATOM 1334 O O . GLN A 1 166 ? 4.170 -5.063 -12.798 1.00 97.25 166 GLN A O 1
ATOM 1339 N N . TYR A 1 167 ? 2.840 -3.445 -11.973 1.00 97.69 167 TYR A N 1
ATOM 1340 C CA . TYR A 1 167 ? 3.097 -2.496 -13.043 1.00 97.69 167 TYR A CA 1
ATOM 1341 C C . TYR A 1 167 ? 4.587 -2.156 -13.139 1.00 97.69 167 TYR A C 1
ATOM 1343 O O . TYR A 1 167 ? 5.215 -2.400 -14.173 1.00 97.69 167 TYR A O 1
ATOM 1351 N N . LYS A 1 168 ? 5.189 -1.699 -12.037 1.00 97.19 168 LYS A N 1
ATOM 1352 C CA . LYS A 1 168 ? 6.622 -1.389 -11.969 1.00 97.19 168 LYS A CA 1
ATOM 1353 C C . LYS A 1 168 ? 7.508 -2.591 -12.263 1.00 97.19 168 LYS A C 1
ATOM 1355 O O . LYS A 1 168 ? 8.513 -2.439 -12.959 1.00 97.19 168 LYS A O 1
ATOM 1360 N N . GLN A 1 169 ? 7.149 -3.770 -11.759 1.00 96.25 169 GLN A N 1
ATOM 1361 C CA . GLN A 1 169 ? 7.869 -5.011 -12.036 1.00 96.25 169 GLN A CA 1
ATOM 1362 C C . GLN A 1 169 ? 7.901 -5.294 -13.539 1.00 96.25 169 GLN A C 1
ATOM 1364 O O . GLN A 1 169 ? 8.970 -5.546 -14.091 1.00 96.25 169 GLN A O 1
ATOM 1369 N N . SER A 1 170 ? 6.754 -5.194 -14.219 1.00 96.38 170 SER A N 1
ATOM 1370 C CA . SER A 1 170 ? 6.672 -5.449 -15.660 1.00 96.38 170 SER A CA 1
ATOM 1371 C C . SER A 1 170 ? 7.593 -4.523 -16.464 1.00 96.38 170 SER A C 1
ATOM 1373 O O . SER A 1 170 ? 8.355 -4.995 -17.304 1.00 96.38 170 SER A O 1
ATOM 1375 N N . LYS A 1 171 ? 7.613 -3.222 -16.140 1.00 96.50 171 LYS A N 1
ATOM 1376 C CA . LYS A 1 171 ? 8.476 -2.238 -16.808 1.00 96.50 171 LYS A CA 1
ATOM 1377 C C . LYS A 1 171 ? 9.956 -2.481 -16.527 1.00 96.50 171 LYS A C 1
ATOM 1379 O O . LYS A 1 171 ? 10.767 -2.403 -17.444 1.00 96.50 171 LYS A O 1
ATOM 1384 N N . ASN A 1 172 ? 10.306 -2.832 -15.288 1.00 94.44 172 ASN A N 1
ATOM 1385 C CA . ASN A 1 172 ? 11.674 -3.202 -14.918 1.00 94.44 172 ASN A CA 1
ATOM 1386 C C . ASN A 1 172 ? 12.185 -4.420 -15.698 1.00 94.44 172 ASN A C 1
ATOM 1388 O O . ASN A 1 172 ? 13.338 -4.431 -16.137 1.00 94.44 172 ASN A O 1
ATOM 1392 N N . VAL A 1 173 ? 11.336 -5.437 -15.878 1.00 94.69 173 VAL A N 1
ATOM 1393 C CA . VAL A 1 173 ? 11.672 -6.634 -16.662 1.00 94.69 173 VAL A CA 1
ATOM 1394 C C . VAL A 1 173 ? 11.902 -6.266 -18.126 1.00 94.69 173 VAL A C 1
ATOM 1396 O O . VAL A 1 173 ? 12.935 -6.636 -18.676 1.00 94.69 173 VAL A O 1
ATOM 1399 N N . THR A 1 174 ? 11.010 -5.480 -18.734 1.00 94.69 174 THR A N 1
ATOM 1400 C CA . THR A 1 174 ? 11.173 -5.026 -20.125 1.00 94.69 174 THR A CA 1
ATOM 1401 C C . THR A 1 174 ? 12.472 -4.248 -20.330 1.00 94.69 174 THR A C 1
ATOM 1403 O O . THR A 1 174 ? 13.207 -4.543 -21.267 1.00 94.69 174 THR A O 1
ATOM 1406 N N . ILE A 1 175 ? 12.825 -3.324 -19.428 1.00 93.44 175 ILE A N 1
ATOM 1407 C CA . ILE A 1 175 ? 14.106 -2.598 -19.520 1.00 93.44 175 ILE A CA 1
ATOM 1408 C C . ILE A 1 175 ? 15.300 -3.561 -19.475 1.00 93.44 175 ILE A C 1
ATOM 1410 O O . ILE A 1 175 ? 16.246 -3.395 -20.238 1.00 93.44 175 ILE A O 1
ATOM 1414 N N . SER A 1 176 ? 15.247 -4.588 -18.625 1.00 91.19 176 SER A N 1
ATOM 1415 C CA . SER A 1 176 ? 16.358 -5.541 -18.469 1.00 91.19 176 SER A CA 1
ATOM 1416 C C . SER A 1 176 ? 16.552 -6.452 -19.675 1.00 91.19 176 SER A C 1
ATOM 1418 O O . SER A 1 176 ? 17.673 -6.850 -19.979 1.00 91.19 176 SER A O 1
ATOM 1420 N N . VAL A 1 177 ? 15.445 -6.874 -20.288 1.00 91.94 177 VAL A N 1
ATOM 1421 C CA . VAL A 1 177 ? 15.436 -7.959 -21.275 1.00 91.94 177 VAL A CA 1
ATOM 1422 C C . VAL A 1 177 ? 15.401 -7.411 -22.6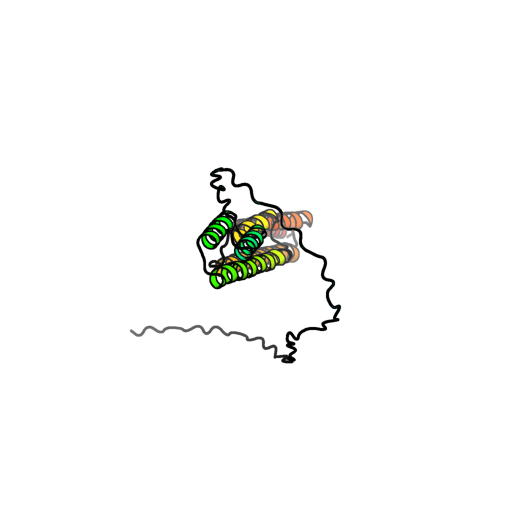96 1.00 91.94 177 VAL A C 1
ATOM 1424 O O . VAL A 1 177 ? 16.146 -7.885 -23.552 1.00 91.94 177 VAL A O 1
ATOM 1427 N N . ASP A 1 178 ? 14.567 -6.402 -22.946 1.00 93.38 178 ASP A N 1
ATOM 1428 C CA . ASP A 1 178 ? 14.246 -5.958 -24.301 1.00 93.38 178 ASP A CA 1
ATOM 1429 C C . ASP A 1 178 ? 15.128 -4.781 -24.754 1.00 93.38 178 ASP A C 1
ATOM 1431 O O . ASP A 1 178 ? 15.379 -4.610 -25.951 1.00 93.38 178 ASP A O 1
ATOM 1435 N N . PHE A 1 179 ? 15.657 -3.974 -23.826 1.00 95.25 179 PHE A N 1
ATOM 1436 C CA . PHE A 1 179 ? 16.474 -2.794 -24.152 1.00 95.25 179 PHE A CA 1
ATOM 1437 C C . PHE A 1 179 ? 17.972 -3.118 -24.230 1.00 95.25 179 PHE A C 1
ATOM 1439 O O . PHE A 1 179 ? 18.816 -2.548 -23.540 1.00 95.25 179 PHE A O 1
ATOM 1446 N N . VAL A 1 180 ? 18.309 -4.029 -25.144 1.00 93.62 180 VAL A N 1
ATOM 1447 C CA . VAL A 1 180 ? 19.648 -4.625 -25.314 1.00 93.62 180 VAL A CA 1
ATOM 1448 C C . VAL A 1 180 ? 20.765 -3.657 -25.736 1.00 93.62 180 VAL A C 1
ATOM 1450 O O . VAL A 1 180 ? 21.925 -4.059 -25.804 1.00 93.62 180 VAL A O 1
ATOM 1453 N N . LYS A 1 181 ? 20.449 -2.404 -26.091 1.00 95.56 181 LYS A N 1
ATOM 1454 C CA . LYS A 1 181 ? 21.442 -1.375 -26.460 1.00 95.56 181 LYS A CA 1
ATOM 1455 C C . LYS A 1 181 ? 21.788 -0.424 -25.315 1.00 95.56 181 LYS A C 1
ATOM 1457 O O . LYS A 1 181 ? 22.662 0.434 -25.487 1.00 95.56 181 LYS A O 1
ATOM 1462 N N . LEU A 1 182 ? 21.117 -0.549 -24.175 1.00 94.62 182 LEU A N 1
ATOM 1463 C CA . LEU A 1 182 ? 21.512 0.139 -22.953 1.00 94.62 182 LEU A CA 1
ATOM 1464 C C . LEU A 1 182 ? 22.751 -0.532 -22.357 1.00 94.62 182 LEU A C 1
ATOM 1466 O O . LEU A 1 182 ? 22.937 -1.744 -22.474 1.00 94.62 182 LEU A O 1
ATOM 1470 N N . THR A 1 183 ? 23.611 0.254 -21.715 1.00 95.00 183 THR A N 1
ATOM 1471 C CA . THR A 1 183 ? 24.660 -0.319 -20.865 1.00 95.00 183 THR A CA 1
ATOM 1472 C C . THR A 1 183 ? 24.043 -0.867 -19.580 1.00 95.00 183 THR A C 1
ATOM 1474 O O . THR A 1 183 ? 22.936 -0.486 -19.188 1.00 95.00 183 THR A O 1
ATOM 1477 N N . SER A 1 184 ? 24.776 -1.729 -18.873 1.00 94.12 184 SER A N 1
ATOM 1478 C CA . SER A 1 184 ? 24.331 -2.232 -17.569 1.00 94.12 184 SER A CA 1
ATOM 1479 C C . SER A 1 184 ? 24.067 -1.099 -16.573 1.00 94.12 184 SER A C 1
ATOM 1481 O O . SER A 1 184 ? 23.087 -1.152 -15.838 1.00 94.12 184 SER A O 1
ATOM 1483 N N . GLU A 1 185 ? 24.901 -0.055 -16.571 1.00 96.19 185 GLU A N 1
ATOM 1484 C CA . GLU A 1 185 ? 24.738 1.106 -15.685 1.00 96.19 185 GLU A CA 1
ATOM 1485 C C . GLU A 1 185 ? 23.465 1.897 -16.000 1.00 96.19 185 GLU A C 1
ATOM 1487 O O . GLU A 1 185 ? 22.743 2.300 -15.090 1.00 96.19 185 GLU A O 1
ATOM 1492 N N . GLU A 1 186 ? 23.145 2.080 -17.281 1.00 96.19 186 GLU A N 1
ATOM 1493 C CA . GLU A 1 186 ? 21.926 2.771 -17.709 1.00 96.19 186 GLU A CA 1
ATOM 1494 C C . GLU A 1 186 ? 20.679 1.961 -17.388 1.00 96.19 186 GLU A C 1
ATOM 1496 O O . GLU A 1 186 ? 19.729 2.510 -16.833 1.00 96.19 186 GLU A O 1
ATOM 1501 N N . SER A 1 187 ? 20.699 0.655 -17.678 1.00 96.56 187 SER A N 1
ATOM 1502 C CA . SER A 1 187 ? 19.613 -0.251 -17.304 1.00 96.56 187 SER A CA 1
ATOM 1503 C C . SER A 1 187 ? 19.347 -0.162 -15.802 1.00 96.56 187 SER A C 1
ATOM 1505 O O . SER A 1 187 ? 18.227 0.138 -15.398 1.00 96.56 187 SER A O 1
ATOM 1507 N N . ILE A 1 188 ? 20.384 -0.319 -14.971 1.00 96.44 188 ILE A N 1
ATOM 1508 C CA . ILE A 1 188 ? 20.267 -0.228 -13.507 1.00 96.44 188 ILE A CA 1
ATOM 1509 C C . ILE A 1 188 ? 19.749 1.152 -13.074 1.00 96.44 188 ILE A C 1
ATOM 1511 O O . ILE A 1 188 ? 18.896 1.245 -12.191 1.00 96.44 188 ILE A O 1
ATOM 1515 N N . SER A 1 189 ? 20.223 2.230 -13.704 1.00 97.31 189 SER A N 1
ATOM 1516 C CA . SER A 1 189 ? 19.772 3.594 -13.412 1.00 97.31 189 SER A CA 1
ATOM 1517 C C . SER A 1 189 ? 18.273 3.770 -13.671 1.00 97.31 189 SER A C 1
ATOM 1519 O O . SER A 1 189 ? 17.543 4.227 -12.787 1.00 97.31 189 SER A O 1
ATOM 1521 N N . PHE A 1 190 ? 17.771 3.345 -14.836 1.00 98.06 190 PHE A N 1
ATOM 1522 C CA . PHE A 1 190 ? 16.340 3.409 -15.139 1.00 98.06 190 PHE A CA 1
ATOM 1523 C C . PHE A 1 190 ? 15.505 2.524 -14.214 1.00 98.06 190 PHE A C 1
ATOM 1525 O O . PHE A 1 190 ? 14.453 2.956 -13.744 1.00 98.06 190 PHE A O 1
ATOM 1532 N N . GLN A 1 191 ? 15.980 1.321 -13.897 1.00 95.75 191 GLN A N 1
ATOM 1533 C CA . GLN A 1 191 ? 15.290 0.410 -12.982 1.00 95.75 191 GLN A CA 1
ATOM 1534 C C . GLN A 1 191 ? 15.118 1.009 -11.583 1.00 95.75 191 GLN A C 1
ATOM 1536 O O . GLN A 1 191 ? 14.017 1.005 -11.024 1.00 95.75 191 GLN A O 1
ATOM 1541 N N . ASN A 1 192 ? 16.184 1.604 -11.043 1.00 94.81 192 ASN A N 1
ATOM 1542 C CA . ASN A 1 192 ? 16.138 2.291 -9.756 1.00 94.81 192 ASN A CA 1
ATOM 1543 C C . ASN A 1 192 ? 15.183 3.490 -9.797 1.00 94.81 192 ASN A C 1
ATOM 1545 O O . ASN A 1 192 ? 14.378 3.664 -8.885 1.00 94.81 192 ASN A O 1
ATOM 1549 N N . ARG A 1 193 ? 15.192 4.274 -10.883 1.00 96.81 193 ARG A N 1
ATOM 1550 C CA . ARG A 1 193 ? 14.237 5.379 -11.066 1.00 96.81 193 ARG A CA 1
ATOM 1551 C C . ARG A 1 193 ? 12.786 4.886 -11.085 1.00 96.81 193 ARG A C 1
ATOM 1553 O O . ARG A 1 193 ? 11.940 5.503 -10.445 1.00 96.81 193 ARG A O 1
ATOM 1560 N N . ILE A 1 194 ? 12.487 3.768 -11.756 1.00 96.00 194 ILE A N 1
ATOM 1561 C CA . ILE A 1 194 ? 11.138 3.168 -11.739 1.00 96.00 194 ILE A CA 1
ATOM 1562 C C . ILE A 1 194 ? 10.749 2.735 -10.324 1.00 96.00 194 ILE A C 1
ATOM 1564 O O . ILE A 1 194 ? 9.601 2.920 -9.916 1.00 96.00 194 ILE A O 1
ATOM 1568 N N . LYS A 1 195 ? 11.686 2.164 -9.561 1.00 91.25 195 LYS A N 1
ATOM 1569 C CA . LYS A 1 195 ? 11.427 1.762 -8.176 1.00 91.25 195 LYS A CA 1
ATOM 1570 C C . LYS A 1 195 ? 11.047 2.961 -7.302 1.00 91.25 195 LYS A C 1
ATOM 1572 O O . LYS A 1 195 ? 10.069 2.871 -6.558 1.00 91.25 195 LYS A O 1
ATOM 1577 N N . GLU A 1 196 ? 11.729 4.091 -7.468 1.00 93.31 196 GLU A N 1
ATOM 1578 C CA . GLU A 1 196 ? 11.476 5.321 -6.705 1.00 93.31 196 GLU A CA 1
ATOM 1579 C C . GLU A 1 196 ? 10.254 6.131 -7.174 1.00 93.31 196 GLU A C 1
ATOM 1581 O O . GLU A 1 196 ? 9.731 6.935 -6.406 1.00 93.31 196 GLU A O 1
ATOM 1586 N N . ALA A 1 197 ? 9.752 5.911 -8.392 1.00 94.75 197 ALA A N 1
ATOM 1587 C CA . ALA A 1 197 ? 8.599 6.638 -8.930 1.00 94.75 197 ALA A CA 1
ATOM 1588 C C . ALA A 1 197 ? 7.344 6.507 -8.040 1.00 94.75 197 ALA A C 1
ATOM 1590 O O . ALA A 1 197 ? 6.964 5.404 -7.647 1.00 94.75 197 ALA A O 1
ATOM 1591 N N . GLU A 1 198 ? 6.650 7.606 -7.737 1.00 91.62 198 GLU A N 1
ATOM 1592 C CA . GLU A 1 198 ? 5.493 7.569 -6.821 1.00 91.62 198 GLU A CA 1
ATOM 1593 C C . GLU A 1 198 ? 4.149 7.320 -7.532 1.00 91.62 198 GLU A C 1
ATOM 1595 O O . GLU A 1 198 ? 3.136 7.092 -6.871 1.00 91.62 198 GLU A O 1
ATOM 1600 N N . ASN A 1 199 ? 4.116 7.345 -8.868 1.00 94.06 199 ASN A N 1
ATOM 1601 C CA . ASN A 1 199 ? 2.905 7.150 -9.671 1.00 94.06 199 ASN A CA 1
ATOM 1602 C C . ASN A 1 199 ? 3.213 6.537 -11.053 1.00 94.06 199 ASN A C 1
ATOM 1604 O O . ASN A 1 199 ? 4.369 6.447 -11.464 1.00 94.06 199 ASN A O 1
ATOM 1608 N N . GLU A 1 200 ? 2.172 6.100 -11.770 1.00 95.00 200 GLU A N 1
ATOM 1609 C CA . GLU A 1 200 ? 2.312 5.469 -13.093 1.00 95.00 200 GLU A CA 1
ATOM 1610 C C . GLU A 1 200 ? 2.843 6.420 -14.171 1.00 95.00 200 GLU A C 1
ATOM 1612 O O . GLU A 1 200 ? 3.614 5.987 -15.021 1.00 95.00 200 GLU A O 1
ATOM 1617 N N . ALA A 1 201 ? 2.501 7.711 -14.115 1.00 97.06 201 ALA A N 1
ATOM 1618 C CA . ALA A 1 201 ? 2.953 8.684 -15.110 1.00 97.06 201 ALA A CA 1
ATOM 1619 C C . ALA A 1 201 ? 4.477 8.883 -15.066 1.00 97.06 201 ALA A C 1
ATOM 1621 O O . ALA A 1 201 ? 5.124 8.955 -16.111 1.00 97.06 201 ALA A O 1
ATOM 1622 N N . ASP A 1 202 ? 5.060 8.906 -13.867 1.00 96.88 202 ASP A N 1
ATOM 1623 C CA . ASP A 1 202 ? 6.510 8.962 -13.682 1.00 96.88 202 ASP A CA 1
ATOM 1624 C C . ASP A 1 202 ? 7.179 7.691 -14.220 1.00 96.88 202 ASP A C 1
ATOM 1626 O O . ASP A 1 202 ? 8.179 7.767 -14.936 1.00 96.88 202 ASP A O 1
ATOM 1630 N N . VAL A 1 203 ? 6.602 6.517 -13.929 1.00 97.38 203 VAL A N 1
ATOM 1631 C CA . VAL A 1 203 ? 7.080 5.233 -14.471 1.00 97.38 203 VAL A CA 1
ATOM 1632 C C . VAL A 1 203 ? 7.054 5.247 -16.001 1.00 97.38 203 VAL A C 1
ATOM 1634 O O . VAL A 1 203 ? 8.024 4.822 -16.629 1.00 97.38 203 VAL A O 1
ATOM 1637 N N . ASP A 1 204 ? 5.984 5.765 -16.602 1.00 98.00 204 ASP A N 1
ATOM 1638 C CA . ASP A 1 204 ? 5.832 5.868 -18.055 1.00 98.00 204 ASP A CA 1
ATOM 1639 C C . ASP A 1 204 ? 6.846 6.811 -18.684 1.00 98.00 204 ASP A C 1
ATOM 1641 O O . ASP A 1 204 ? 7.441 6.471 -19.708 1.00 98.00 204 ASP A O 1
ATOM 1645 N N . ALA A 1 205 ? 7.089 7.964 -18.063 1.00 98.31 205 ALA A N 1
ATOM 1646 C CA . ALA A 1 205 ? 8.096 8.910 -18.525 1.00 98.31 205 ALA A CA 1
ATOM 1647 C C . ALA A 1 205 ? 9.501 8.286 -18.502 1.00 98.31 205 ALA A C 1
ATOM 1649 O O . ALA A 1 205 ? 10.237 8.383 -19.484 1.00 98.31 205 ALA A O 1
ATOM 1650 N N . ILE A 1 206 ? 9.851 7.586 -17.418 1.00 98.25 206 ILE A N 1
ATOM 1651 C CA . ILE A 1 206 ? 11.142 6.896 -17.279 1.00 98.25 206 ILE A CA 1
ATOM 1652 C C . ILE A 1 206 ? 11.272 5.770 -18.312 1.00 98.25 206 ILE A C 1
ATOM 1654 O O . ILE A 1 206 ? 12.308 5.633 -18.961 1.00 98.25 206 ILE A O 1
ATOM 1658 N N . TYR A 1 207 ? 10.218 4.972 -18.490 1.00 97.75 207 TYR A N 1
ATOM 1659 C CA . TYR A 1 207 ? 10.192 3.896 -19.477 1.00 97.75 207 TYR A CA 1
ATOM 1660 C C . TYR A 1 207 ? 10.365 4.431 -20.906 1.00 97.75 207 TYR A C 1
ATOM 1662 O O . TYR A 1 207 ? 11.131 3.868 -21.688 1.00 97.75 207 TYR A O 1
ATOM 1670 N N . LYS A 1 208 ? 9.688 5.537 -21.236 1.00 97.81 208 LYS A N 1
ATOM 1671 C CA . LYS A 1 208 ? 9.781 6.213 -22.536 1.00 97.81 208 LYS A CA 1
ATOM 1672 C C . LYS A 1 208 ? 11.203 6.693 -22.824 1.00 97.81 208 LYS A C 1
ATOM 1674 O O . LYS A 1 208 ? 11.720 6.460 -23.910 1.00 97.81 208 LYS A O 1
ATOM 1679 N N . GLU A 1 209 ? 11.849 7.308 -21.836 1.00 98.06 209 GLU A N 1
ATOM 1680 C CA . GLU A 1 209 ? 13.239 7.763 -21.943 1.00 98.06 209 GLU A CA 1
ATOM 1681 C C . GLU A 1 209 ? 14.202 6.595 -22.220 1.00 98.06 209 GLU A C 1
ATOM 1683 O O . GLU A 1 209 ? 15.067 6.690 -23.094 1.00 98.06 209 GLU A O 1
ATOM 1688 N N . ALA A 1 210 ? 14.014 5.468 -21.527 1.00 97.56 210 ALA A N 1
ATOM 1689 C CA . ALA A 1 210 ? 14.802 4.257 -21.740 1.00 97.56 210 ALA A CA 1
ATOM 1690 C C . ALA A 1 210 ? 14.579 3.651 -23.143 1.00 97.56 210 ALA A C 1
ATOM 1692 O O . ALA A 1 210 ? 15.544 3.266 -23.811 1.00 97.56 210 ALA A O 1
ATOM 1693 N N . GLU A 1 211 ? 13.326 3.619 -23.613 1.00 97.44 211 GLU A N 1
ATOM 1694 C CA . GLU A 1 211 ? 12.950 3.171 -24.962 1.00 97.44 211 GLU A CA 1
ATOM 1695 C C . GLU A 1 211 ? 13.621 4.033 -26.044 1.00 97.44 211 GLU A C 1
ATOM 1697 O O . GLU A 1 211 ? 14.242 3.509 -26.975 1.00 97.44 211 GLU A O 1
ATOM 1702 N N . ASP A 1 212 ? 13.540 5.357 -25.911 1.00 97.38 212 ASP A N 1
ATOM 1703 C CA . ASP A 1 212 ? 14.099 6.303 -26.875 1.00 97.38 212 ASP A CA 1
ATOM 1704 C C . ASP A 1 212 ? 15.631 6.206 -26.935 1.00 97.38 212 ASP A C 1
ATOM 1706 O O . ASP A 1 212 ? 16.211 6.164 -28.031 1.00 97.38 212 ASP A O 1
ATOM 1710 N N . LEU A 1 213 ? 16.300 6.081 -25.782 1.00 96.62 213 LEU A N 1
ATOM 1711 C CA . LEU A 1 213 ? 17.750 5.889 -25.725 1.00 96.62 213 LEU A CA 1
ATOM 1712 C C . LEU A 1 213 ? 18.169 4.577 -26.404 1.00 96.62 213 LEU A C 1
ATOM 1714 O O . LEU A 1 213 ? 19.060 4.587 -27.261 1.00 96.62 213 LEU A O 1
ATOM 1718 N N . ASN A 1 214 ? 17.495 3.465 -26.104 1.00 96.25 214 ASN A N 1
ATOM 1719 C CA . ASN A 1 214 ? 17.759 2.172 -26.740 1.00 96.25 214 ASN A CA 1
ATOM 1720 C C . ASN A 1 214 ? 17.570 2.229 -28.271 1.00 96.25 214 ASN A C 1
ATOM 1722 O O . ASN A 1 214 ? 18.414 1.753 -29.042 1.00 96.25 214 ASN A O 1
ATOM 1726 N N . ASN A 1 215 ? 16.496 2.874 -28.731 1.00 95.31 215 ASN A N 1
ATOM 1727 C CA . ASN A 1 215 ? 16.194 3.036 -30.153 1.00 95.31 215 ASN A CA 1
ATOM 1728 C C . ASN A 1 215 ? 17.215 3.927 -30.874 1.00 95.31 215 ASN A C 1
ATOM 1730 O O . ASN A 1 215 ? 17.630 3.609 -31.993 1.00 95.31 215 ASN A O 1
ATOM 1734 N N . SER A 1 216 ? 17.662 5.017 -30.242 1.00 94.50 216 SER A N 1
ATOM 1735 C CA . SER A 1 216 ? 18.686 5.907 -30.808 1.00 94.50 216 SER A CA 1
ATOM 1736 C C . SER A 1 216 ? 20.004 5.168 -31.069 1.00 94.50 216 SER A C 1
ATOM 1738 O O . SER A 1 216 ? 20.608 5.315 -32.132 1.00 94.50 216 SER A O 1
ATOM 1740 N N . ARG A 1 217 ? 20.401 4.278 -30.155 1.00 90.88 217 ARG A N 1
ATOM 1741 C CA . ARG A 1 217 ? 21.623 3.469 -30.271 1.00 90.88 217 ARG A CA 1
ATOM 1742 C C . ARG A 1 217 ? 21.494 2.316 -31.243 1.00 90.88 217 ARG A C 1
ATOM 1744 O O . ARG A 1 217 ? 22.472 1.949 -31.893 1.00 90.88 217 ARG A O 1
ATOM 1751 N N . THR A 1 218 ? 20.290 1.769 -31.377 1.00 85.25 218 THR A N 1
ATOM 1752 C CA . THR A 1 218 ? 19.994 0.785 -32.419 1.00 85.25 218 THR A CA 1
ATOM 1753 C C . THR A 1 218 ? 20.246 1.389 -33.796 1.00 85.25 218 THR A C 1
ATOM 1755 O O . THR A 1 218 ? 20.934 0.775 -34.602 1.00 85.25 218 THR A O 1
ATOM 1758 N N . LYS A 1 219 ? 19.776 2.621 -34.036 1.00 82.06 219 LYS A N 1
ATOM 1759 C CA . LYS A 1 219 ? 19.988 3.339 -35.304 1.00 82.06 219 LYS A CA 1
ATOM 1760 C C . LYS A 1 219 ? 21.445 3.739 -35.545 1.00 82.06 219 LYS A C 1
ATOM 1762 O O . LYS A 1 219 ? 21.859 3.763 -36.691 1.00 82.06 219 LYS A 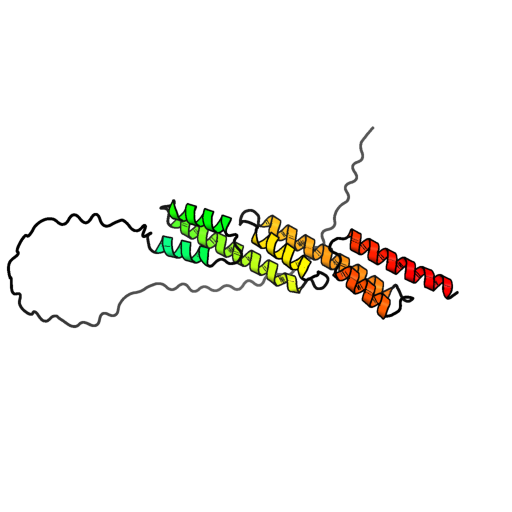O 1
ATOM 1767 N N . ALA A 1 220 ? 22.204 4.043 -34.492 1.00 72.06 220 ALA A N 1
ATOM 1768 C CA . ALA A 1 220 ? 23.622 4.400 -34.600 1.00 72.06 220 ALA A CA 1
ATOM 1769 C C . ALA A 1 220 ? 24.562 3.193 -34.805 1.00 72.06 220 ALA A C 1
ATOM 1771 O O . ALA A 1 220 ? 25.730 3.384 -35.126 1.00 72.06 220 ALA A O 1
ATOM 1772 N N . SER A 1 221 ? 24.079 1.964 -34.583 1.00 60.75 221 SER A N 1
ATOM 1773 C CA . SER A 1 221 ? 24.858 0.723 -34.749 1.00 60.75 221 SER A CA 1
ATOM 1774 C C . SER A 1 221 ? 24.725 0.090 -36.145 1.00 60.75 221 SER A C 1
ATOM 1776 O O . SER A 1 221 ? 25.276 -0.990 -36.361 1.00 60.75 221 SER A O 1
ATOM 1778 N N . VAL A 1 222 ? 23.947 0.706 -37.042 1.00 53.31 222 VAL A N 1
ATOM 1779 C CA . VAL A 1 222 ? 23.696 0.286 -38.435 1.00 53.31 222 VAL A CA 1
ATOM 1780 C C . VAL A 1 222 ? 24.415 1.248 -39.368 1.00 53.31 222 VAL A C 1
ATOM 1782 O O . VAL A 1 222 ? 25.016 0.755 -40.346 1.00 53.31 222 VAL A O 1
#

Sequence (222 aa):
MKLKTSKKQVRIIAFSSALVLAGLVSTTAFACNNNKTSKPKQVDQPTVEQPQTQAQTQAQTNTDQYPAWKQDSIDKINQLQFTSNEEKAKLIEQIKKSDDLAFVLDISKSINQFDNYKRDIISKFILLDYLSESYLNKAKEQIIAQTKDQKDNVETIFDQLKQFNQYKQSKNVTISVDFVKLTSEESISFQNRIKEAENEADVDAIYKEAEDLNNSRTKASV